Protein AF-A0A7S2YBT4-F1 (afdb_monomer_lite)

Foldseek 3Di:
DQALVQQLQWKAFPVLQWTDDGNVVPPDDPPGIDNQLVRLVVVCVVVVDDCPPPDSLQSSQLSSLLRNVQVVVCVVPVVVCPRNRDGNVSSSVVSVVCCCCCPVVVPDFQVLCCLQVVDPPQFKWKWFFRAKDWDQDADPVRHRPDIFIWTWIHLSNATAIEGEWPVVVVCVVVVVRGGLWMKTFHHKHKWFSPNGDGRSDPLCDDDPPRRHIYIYTFPLGMDTDDSPDRGHGDDDPDPPCPQQVRFDEDEDPVSDDVRRDDNRDYDDDDPDDDDDDDWDQDPVRDID

Organism: NCBI:txid265537

InterPro domains:
  IPR012340 Nucleic acid-binding, OB-fold [G3DSA:2.40.50.140] (108-236)
  IPR012340 Nucleic acid-binding, OB-fold [SSF50249] (108-234)
  IPR015187 BRCA2, OB1 [PF09103] (109-233)
  IPR015252 Breast cancer type 2 susceptibility protein, helical domain [PF09169] (52-103)
  IPR015525 Breast cancer type 2 susceptibility protein [PTHR11289] (38-286)
  IPR036315 BRCA2 helical domain superfamily [SSF81872] (38-106)

Structure (mmCIF, N/CA/C/O backbone):
data_AF-A0A7S2YBT4-F1
#
_entry.id   AF-A0A7S2YBT4-F1
#
loop_
_atom_site.group_PDB
_atom_site.id
_atom_site.type_symbol
_atom_site.label_atom_id
_atom_site.label_alt_id
_atom_site.label_comp_id
_atom_site.label_asym_id
_atom_site.label_entity_id
_atom_site.label_seq_id
_atom_site.pdbx_PDB_ins_code
_atom_site.Cartn_x
_atom_site.Cartn_y
_atom_site.Cartn_z
_atom_site.occupancy
_atom_site.B_iso_or_equiv
_atom_site.auth_seq_id
_atom_site.auth_comp_id
_atom_site.auth_asym_id
_atom_site.auth_atom_id
_atom_site.pdbx_PDB_model_num
ATOM 1 N N . ASP A 1 1 ? 18.312 -13.264 -2.323 1.00 53.41 1 ASP A N 1
ATOM 2 C CA . ASP A 1 1 ? 18.172 -12.148 -1.351 1.00 53.41 1 ASP A CA 1
ATOM 3 C C . ASP A 1 1 ? 17.418 -10.919 -1.878 1.00 53.41 1 ASP A C 1
ATOM 5 O O . ASP A 1 1 ? 17.698 -9.799 -1.460 1.00 53.41 1 ASP A O 1
ATOM 9 N N . ALA A 1 2 ? 16.442 -11.076 -2.781 1.00 62.16 2 ALA A N 1
ATOM 10 C CA . ALA A 1 2 ? 15.616 -9.945 -3.207 1.00 62.16 2 ALA A CA 1
ATOM 11 C C . ALA A 1 2 ? 14.434 -9.763 -2.236 1.00 62.16 2 ALA A C 1
ATOM 13 O O . ALA A 1 2 ? 13.513 -10.585 -2.213 1.00 62.16 2 ALA A O 1
ATOM 14 N N . THR A 1 3 ? 14.494 -8.712 -1.420 1.00 80.56 3 THR A N 1
ATOM 15 C CA . THR A 1 3 ? 13.415 -8.245 -0.534 1.00 80.56 3 THR A CA 1
ATOM 16 C C . THR A 1 3 ? 12.590 -7.176 -1.249 1.00 80.56 3 THR A C 1
ATOM 18 O O . THR A 1 3 ? 12.959 -6.742 -2.352 1.00 80.56 3 THR A O 1
ATOM 21 N N . SER A 1 4 ? 11.482 -6.723 -0.656 1.00 81.44 4 SER A N 1
ATOM 22 C CA . SER A 1 4 ? 10.711 -5.611 -1.232 1.00 81.44 4 SER A CA 1
ATOM 23 C C . SER A 1 4 ? 11.589 -4.378 -1.511 1.00 81.44 4 SER A C 1
ATOM 25 O O . SER A 1 4 ? 11.452 -3.758 -2.562 1.00 81.44 4 SER A O 1
ATOM 27 N N . THR A 1 5 ? 12.539 -4.049 -0.630 1.00 81.56 5 THR A N 1
ATOM 28 C CA . THR A 1 5 ? 13.412 -2.866 -0.728 1.00 81.56 5 THR A CA 1
ATOM 29 C C . THR A 1 5 ? 14.490 -3.009 -1.804 1.00 81.56 5 THR A C 1
ATOM 31 O O . THR A 1 5 ? 14.739 -2.080 -2.572 1.00 81.56 5 THR A O 1
ATOM 34 N N . THR A 1 6 ? 15.137 -4.175 -1.906 1.00 85.69 6 THR A N 1
ATOM 35 C CA . THR A 1 6 ? 16.246 -4.372 -2.860 1.00 85.69 6 THR A CA 1
ATOM 36 C C . THR A 1 6 ? 15.765 -4.605 -4.291 1.00 85.69 6 THR A C 1
ATOM 38 O O . THR A 1 6 ? 16.528 -4.402 -5.237 1.00 85.69 6 THR A O 1
ATOM 41 N N . SER A 1 7 ? 14.485 -4.947 -4.470 1.00 87.81 7 SER A N 1
ATOM 42 C CA . SER A 1 7 ? 13.879 -5.240 -5.774 1.00 87.81 7 SER A CA 1
ATOM 43 C C . SER A 1 7 ? 13.951 -4.080 -6.777 1.00 87.81 7 SER A C 1
ATOM 45 O O . SER A 1 7 ? 13.967 -4.328 -7.982 1.00 87.81 7 SER A O 1
ATOM 47 N N . ALA A 1 8 ? 14.051 -2.827 -6.318 1.00 85.94 8 ALA A N 1
ATOM 48 C CA . ALA A 1 8 ? 14.200 -1.657 -7.193 1.00 85.94 8 ALA A CA 1
ATOM 49 C C . ALA A 1 8 ? 15.538 -1.633 -7.958 1.00 85.94 8 ALA A C 1
ATOM 51 O O . ALA A 1 8 ? 15.645 -1.042 -9.031 1.00 85.94 8 ALA A O 1
ATOM 52 N N . TYR A 1 9 ? 16.565 -2.291 -7.414 1.00 86.94 9 TYR A N 1
ATOM 53 C CA . TYR A 1 9 ? 17.949 -2.190 -7.883 1.00 86.94 9 TYR A CA 1
ATOM 54 C C . TYR A 1 9 ? 18.435 -3.447 -8.602 1.00 86.94 9 TYR A C 1
ATOM 56 O O . TYR A 1 9 ? 19.641 -3.646 -8.748 1.00 86.94 9 TYR A O 1
ATOM 64 N N . ILE A 1 10 ? 17.520 -4.312 -9.031 1.00 88.81 10 ILE A N 1
ATOM 65 C CA . ILE A 1 10 ? 17.877 -5.501 -9.803 1.00 88.81 10 ILE A CA 1
ATOM 66 C C . ILE A 1 10 ? 18.336 -5.084 -11.201 1.00 88.81 10 ILE A C 1
ATOM 68 O O . ILE A 1 10 ? 17.797 -4.148 -11.799 1.00 88.81 10 ILE A O 1
ATOM 72 N N . ARG A 1 11 ? 19.363 -5.771 -11.697 1.00 89.94 11 ARG A N 1
ATOM 73 C CA . ARG A 1 11 ? 19.920 -5.612 -13.040 1.00 89.94 11 ARG A CA 1
ATOM 74 C C . ARG A 1 11 ? 19.835 -6.922 -13.810 1.00 89.94 11 ARG A C 1
ATOM 76 O O . ARG A 1 11 ? 19.858 -8.006 -13.219 1.00 89.94 11 ARG A O 1
ATOM 83 N N . PHE A 1 12 ? 19.754 -6.792 -15.126 1.00 89.94 12 PHE A N 1
ATOM 84 C CA . PHE A 1 12 ? 19.629 -7.890 -16.076 1.00 89.94 12 PHE A CA 1
ATOM 85 C C . PHE A 1 12 ? 20.811 -7.890 -17.044 1.00 89.94 12 PHE A C 1
ATOM 87 O O . PHE A 1 12 ? 21.401 -6.840 -17.302 1.00 89.94 12 PHE A O 1
ATOM 94 N N . GLY A 1 13 ? 21.150 -9.054 -17.590 1.00 88.19 13 GLY A N 1
ATOM 95 C CA . GLY A 1 13 ? 22.137 -9.175 -18.661 1.00 88.19 13 GLY A CA 1
ATOM 96 C C . GLY A 1 13 ? 21.618 -8.502 -19.927 1.00 88.19 13 GLY A C 1
ATOM 97 O O . GLY A 1 13 ? 20.481 -8.747 -20.325 1.00 88.19 13 GLY A O 1
ATOM 98 N N . ARG A 1 14 ? 22.429 -7.654 -20.567 1.00 85.50 14 ARG A N 1
ATOM 99 C CA . ARG A 1 14 ? 22.008 -6.883 -21.751 1.00 85.50 14 ARG A CA 1
ATOM 100 C C . ARG A 1 14 ? 21.656 -7.775 -22.948 1.00 85.50 14 ARG A C 1
ATOM 102 O O . ARG A 1 14 ? 20.772 -7.428 -23.718 1.00 85.50 14 ARG A O 1
ATOM 109 N N . THR A 1 15 ? 22.328 -8.916 -23.089 1.00 84.75 15 THR A N 1
ATOM 110 C CA . THR A 1 15 ? 22.108 -9.880 -24.181 1.00 84.75 15 THR A CA 1
ATOM 111 C C . THR A 1 15 ? 21.114 -10.976 -23.814 1.00 84.75 15 THR A C 1
ATOM 113 O O . THR A 1 15 ? 20.323 -11.394 -24.651 1.00 84.75 15 THR A O 1
ATOM 116 N N . THR A 1 16 ? 21.142 -11.451 -22.567 1.00 84.81 16 THR A N 1
ATOM 117 C CA . THR A 1 16 ? 20.330 -12.593 -22.123 1.00 84.81 16 THR A CA 1
ATOM 118 C C . THR A 1 16 ? 18.972 -12.188 -21.555 1.00 84.81 16 THR A C 1
ATOM 120 O O . THR A 1 16 ? 18.077 -13.023 -21.466 1.00 84.81 16 THR A O 1
ATOM 123 N N . GLY A 1 17 ? 18.817 -10.943 -21.089 1.00 85.38 17 GLY A N 1
ATOM 124 C CA . GLY A 1 17 ? 17.617 -10.469 -20.392 1.00 85.38 17 GLY A CA 1
ATOM 125 C C . GLY A 1 17 ? 17.363 -11.144 -19.036 1.00 85.38 17 GLY A C 1
ATOM 126 O O . GLY A 1 17 ? 16.342 -10.879 -18.396 1.00 85.38 17 GLY A O 1
ATOM 127 N N . THR A 1 18 ? 18.271 -12.010 -18.579 1.00 87.06 18 THR A N 1
ATOM 128 C CA . THR A 1 18 ? 18.154 -12.767 -17.326 1.00 87.06 18 THR A CA 1
ATOM 129 C C . THR A 1 18 ? 18.575 -11.919 -16.128 1.00 87.06 18 THR A C 1
ATOM 131 O O . THR A 1 18 ? 19.450 -11.065 -16.273 1.00 87.06 18 THR A O 1
ATOM 134 N N . PRO A 1 19 ? 18.006 -12.141 -14.931 1.00 85.81 19 PRO A N 1
ATOM 135 C CA . PRO A 1 19 ? 18.403 -11.417 -13.727 1.00 85.81 19 PRO A CA 1
ATOM 136 C C . PRO A 1 19 ? 19.834 -11.791 -13.318 1.00 85.81 19 PRO A C 1
ATOM 138 O O . PRO A 1 19 ? 20.153 -12.969 -13.177 1.00 85.81 19 PRO A O 1
ATOM 141 N N . CYS A 1 20 ? 20.689 -10.790 -13.106 1.00 81.62 20 CYS A N 1
ATOM 142 C CA . CYS A 1 20 ? 22.117 -11.001 -12.834 1.00 81.62 20 CYS A CA 1
ATOM 143 C C . CYS A 1 20 ? 22.516 -10.641 -11.402 1.00 81.62 20 CYS A C 1
ATOM 145 O O . CYS A 1 20 ? 23.409 -11.260 -10.833 1.00 81.62 20 CYS A O 1
ATOM 147 N N . GLY A 1 21 ? 21.839 -9.671 -10.784 1.00 78.25 21 GLY A N 1
ATOM 148 C CA . GLY A 1 21 ? 22.115 -9.299 -9.400 1.00 78.25 21 GLY A CA 1
ATOM 149 C C . GLY A 1 21 ? 21.588 -7.922 -9.018 1.00 78.25 21 GLY A C 1
ATOM 150 O O . GLY A 1 21 ? 20.831 -7.294 -9.755 1.00 78.25 21 GLY A O 1
ATOM 151 N N . LEU A 1 22 ? 21.992 -7.460 -7.834 1.00 78.00 22 LEU A N 1
ATOM 152 C CA . LEU A 1 22 ? 21.691 -6.119 -7.329 1.00 78.00 22 LEU A CA 1
ATOM 153 C C . LEU A 1 22 ? 22.774 -5.132 -7.772 1.00 78.00 22 LEU A C 1
ATOM 155 O O . LEU A 1 22 ? 23.955 -5.449 -7.670 1.00 78.00 22 LEU A O 1
ATOM 159 N N . ALA A 1 23 ? 22.387 -3.910 -8.144 1.00 69.44 23 ALA A N 1
ATOM 160 C CA . ALA A 1 23 ? 23.297 -2.865 -8.621 1.00 69.44 23 ALA A CA 1
ATOM 161 C C . ALA A 1 23 ? 24.507 -2.625 -7.693 1.00 69.44 23 ALA A C 1
ATOM 163 O O . ALA A 1 23 ? 25.628 -2.508 -8.172 1.00 69.44 23 ALA A O 1
ATOM 164 N N . LYS A 1 24 ? 24.309 -2.641 -6.364 1.00 61.19 24 LYS A N 1
ATOM 165 C CA . LYS A 1 24 ? 25.388 -2.455 -5.370 1.00 61.19 24 LYS A CA 1
ATOM 166 C C . LYS A 1 24 ? 26.430 -3.584 -5.351 1.00 61.19 24 LYS A C 1
ATOM 168 O O . LYS A 1 24 ? 27.546 -3.352 -4.912 1.00 61.19 24 LYS A O 1
ATOM 173 N N . LYS A 1 25 ? 26.078 -4.797 -5.800 1.00 59.78 25 LYS A N 1
ATOM 174 C CA . LYS A 1 25 ? 27.004 -5.944 -5.885 1.00 59.78 25 LYS A CA 1
ATOM 175 C C . LYS A 1 25 ? 27.781 -5.979 -7.210 1.00 59.78 25 LYS A C 1
ATOM 177 O O . LYS A 1 25 ? 28.711 -6.761 -7.331 1.00 59.78 25 LYS A O 1
ATOM 182 N N . ILE A 1 26 ? 27.408 -5.147 -8.185 1.00 56.97 26 ILE A N 1
ATOM 183 C CA . ILE A 1 26 ? 27.950 -5.143 -9.557 1.00 56.97 26 ILE A CA 1
ATOM 184 C C . ILE A 1 26 ? 28.922 -3.951 -9.743 1.00 56.97 26 ILE A C 1
ATOM 186 O O . ILE A 1 26 ? 29.050 -3.381 -10.822 1.00 56.97 26 ILE A O 1
ATOM 190 N N . LEU A 1 27 ? 29.597 -3.522 -8.670 1.00 49.88 27 LEU A N 1
ATOM 191 C CA . LEU A 1 27 ? 30.565 -2.420 -8.708 1.00 49.88 27 LEU A CA 1
ATOM 192 C C . LEU A 1 27 ? 31.660 -2.705 -9.758 1.00 49.88 27 LEU A C 1
ATOM 194 O O . LEU A 1 27 ? 32.418 -3.656 -9.607 1.00 49.88 27 LEU A O 1
ATOM 198 N N . GLY A 1 28 ? 31.742 -1.875 -10.807 1.00 55.25 28 GLY A N 1
ATOM 199 C CA . GLY A 1 28 ? 32.916 -1.793 -11.692 1.00 55.25 28 GLY A CA 1
ATOM 200 C C . GLY A 1 28 ? 32.732 -2.148 -13.174 1.00 55.25 28 GLY A C 1
ATOM 201 O O . GLY A 1 28 ? 33.612 -1.819 -13.962 1.00 55.25 28 GLY A O 1
ATOM 202 N N . GLN A 1 29 ? 31.616 -2.747 -13.608 1.00 54.53 29 GLN A N 1
ATOM 203 C CA . GLN A 1 29 ? 31.365 -3.004 -15.039 1.00 54.53 29 GLN A CA 1
ATOM 204 C C . GLN A 1 29 ? 29.926 -2.644 -15.409 1.00 54.53 29 GLN A C 1
ATOM 206 O O . GLN A 1 29 ? 29.005 -3.380 -15.081 1.00 54.53 29 GLN A O 1
ATOM 211 N N . THR A 1 30 ? 29.710 -1.524 -16.102 1.00 56.75 30 THR A N 1
ATOM 212 C CA . THR A 1 30 ? 28.393 -1.112 -16.636 1.00 56.75 30 THR A CA 1
ATOM 213 C C . THR A 1 30 ? 28.119 -1.659 -18.041 1.00 56.75 30 THR A C 1
ATOM 215 O O . THR A 1 30 ? 26.968 -1.710 -18.466 1.00 56.75 30 THR A O 1
ATOM 218 N N . ALA A 1 31 ? 29.155 -2.122 -18.749 1.00 61.06 31 ALA A N 1
ATOM 219 C CA . ALA A 1 31 ? 29.108 -2.438 -20.179 1.00 61.06 31 ALA A CA 1
ATOM 220 C C . ALA A 1 31 ? 28.288 -3.693 -20.563 1.00 61.06 31 ALA A C 1
ATOM 222 O O . ALA A 1 31 ? 28.058 -3.926 -21.745 1.00 61.06 31 ALA A O 1
ATOM 223 N N . GLY A 1 32 ? 27.814 -4.489 -19.596 1.00 74.56 32 GLY A N 1
ATOM 224 C CA . GLY A 1 32 ? 27.103 -5.754 -19.849 1.00 74.56 32 GLY A CA 1
ATOM 225 C C . GLY A 1 32 ? 25.657 -5.819 -19.354 1.00 74.56 32 GLY A C 1
ATOM 226 O O . GLY A 1 32 ? 25.006 -6.851 -19.526 1.00 74.56 32 GLY A O 1
ATOM 227 N N . TRP A 1 33 ? 25.137 -4.754 -18.736 1.00 83.19 33 TRP A N 1
ATOM 228 C CA . TRP A 1 33 ? 23.881 -4.823 -17.980 1.00 83.19 33 TRP A CA 1
ATOM 229 C C . TRP A 1 33 ? 22.818 -3.842 -18.474 1.00 83.19 33 TRP A C 1
ATOM 231 O O . TRP A 1 33 ? 23.100 -2.888 -19.206 1.00 83.19 33 TRP A O 1
ATOM 241 N N . THR A 1 34 ? 21.581 -4.112 -18.063 1.00 87.75 34 THR A N 1
ATOM 242 C CA . THR A 1 34 ? 20.399 -3.273 -18.268 1.00 87.75 34 THR A CA 1
ATOM 243 C C . THR A 1 34 ? 19.474 -3.323 -17.039 1.00 87.75 34 THR A C 1
ATOM 245 O O . THR A 1 34 ? 19.682 -4.115 -16.110 1.00 87.75 34 THR A O 1
ATOM 248 N N . GLY A 1 35 ? 18.453 -2.471 -17.001 1.00 85.69 35 GLY A N 1
ATOM 249 C CA . GLY A 1 35 ? 17.493 -2.349 -15.902 1.00 85.69 35 GLY A CA 1
ATOM 250 C C . GLY A 1 35 ? 17.735 -1.144 -14.991 1.00 85.69 35 GLY A C 1
ATOM 251 O O . GLY A 1 35 ? 17.203 -1.102 -13.878 1.00 85.69 35 GLY A O 1
ATOM 252 N N . ALA A 1 36 ? 18.549 -0.179 -15.420 1.00 88.75 36 ALA A N 1
ATOM 253 C CA . ALA A 1 36 ? 18.564 1.158 -14.839 1.00 88.75 36 ALA A CA 1
ATOM 254 C C . ALA A 1 36 ? 17.369 1.989 -15.358 1.00 88.75 36 ALA A C 1
ATOM 256 O O . ALA A 1 36 ? 16.829 1.684 -16.424 1.00 88.75 36 ALA A O 1
ATOM 257 N N . PRO A 1 37 ? 16.951 3.055 -14.644 1.00 90.00 37 PRO A N 1
ATOM 258 C CA . PRO A 1 37 ? 15.905 3.965 -15.124 1.00 90.00 37 PRO A CA 1
ATOM 259 C C . PRO A 1 37 ? 16.150 4.489 -16.546 1.00 90.00 37 PRO A C 1
ATOM 261 O O . PRO A 1 37 ? 15.216 4.542 -17.342 1.00 90.00 37 PRO A O 1
ATOM 264 N N . SER A 1 38 ? 17.407 4.785 -16.892 1.00 90.56 38 SER A N 1
ATOM 265 C CA . SER A 1 38 ? 17.822 5.220 -18.231 1.00 90.56 38 SER A CA 1
ATOM 266 C C . SER A 1 38 ? 17.504 4.197 -19.326 1.00 90.56 38 SER A C 1
ATOM 268 O O . SER A 1 38 ? 17.012 4.577 -20.383 1.00 90.56 38 SER A O 1
ATOM 270 N N . ASP A 1 39 ? 17.714 2.903 -19.064 1.00 91.38 39 ASP A N 1
ATOM 271 C CA . ASP A 1 39 ? 17.465 1.841 -20.050 1.00 91.38 39 ASP A CA 1
ATOM 272 C C . ASP A 1 39 ? 15.961 1.692 -20.331 1.00 91.38 39 ASP A C 1
ATOM 274 O O . ASP A 1 39 ? 15.519 1.550 -21.473 1.00 91.38 39 ASP A O 1
ATOM 278 N N . PHE A 1 40 ? 15.146 1.763 -19.274 1.00 92.19 40 PHE A N 1
ATOM 279 C CA . PHE A 1 40 ? 13.692 1.717 -19.411 1.00 92.19 40 PHE A CA 1
ATOM 280 C C . PHE A 1 40 ? 13.144 2.965 -20.105 1.00 92.19 40 PHE A C 1
ATOM 282 O O . PHE A 1 40 ? 12.208 2.860 -20.900 1.00 92.19 40 PHE A O 1
ATOM 289 N N . ARG A 1 41 ? 13.738 4.132 -19.833 1.00 92.19 41 ARG A N 1
ATOM 290 C CA . ARG A 1 41 ? 13.429 5.392 -20.511 1.00 92.19 41 ARG A CA 1
ATOM 291 C C . ARG A 1 41 ? 13.679 5.263 -22.014 1.00 92.19 41 ARG A C 1
ATOM 293 O O . ARG A 1 41 ? 12.755 5.480 -22.794 1.00 92.19 41 ARG A O 1
ATOM 300 N N . GLU A 1 42 ? 14.867 4.815 -22.415 1.00 91.25 42 GLU A N 1
ATOM 301 C CA . GLU A 1 42 ? 15.212 4.568 -23.822 1.00 91.25 42 GLU A CA 1
ATOM 302 C C . GLU A 1 42 ? 14.236 3.580 -24.482 1.00 91.25 42 GLU A C 1
ATOM 304 O O . GLU A 1 42 ? 13.730 3.829 -25.580 1.00 91.25 42 GLU A O 1
ATOM 309 N N . SER A 1 43 ? 13.884 2.494 -23.783 1.00 90.94 43 SER A N 1
ATOM 310 C CA . SER A 1 43 ? 12.912 1.521 -24.287 1.00 90.94 43 SER A CA 1
ATOM 311 C C . SER A 1 43 ? 11.521 2.119 -24.526 1.00 90.94 43 SER A C 1
ATOM 313 O O . SER A 1 43 ? 10.825 1.634 -25.420 1.00 90.94 43 SER A O 1
ATOM 315 N N . LEU A 1 44 ? 11.084 3.105 -23.738 1.00 92.75 44 LEU A N 1
ATOM 316 C CA . LEU A 1 44 ? 9.797 3.778 -23.939 1.00 92.75 44 LEU A CA 1
ATOM 317 C C . LEU A 1 44 ? 9.856 4.767 -25.110 1.00 92.75 44 LEU A C 1
ATOM 319 O O . LEU A 1 44 ? 8.935 4.762 -25.929 1.00 92.75 44 LEU A O 1
ATOM 323 N N . VAL A 1 45 ? 10.948 5.534 -25.247 1.00 92.94 45 VAL A N 1
ATOM 324 C CA . VAL A 1 45 ? 11.163 6.431 -26.405 1.00 92.94 45 VAL A CA 1
ATOM 325 C C . VAL A 1 45 ? 11.158 5.637 -27.703 1.00 92.94 45 VAL A C 1
ATOM 327 O O . VAL A 1 45 ? 10.458 5.994 -28.647 1.00 92.94 45 VAL A O 1
ATOM 330 N N . LYS A 1 46 ? 11.875 4.507 -27.740 1.00 92.38 46 LYS A N 1
ATOM 331 C CA . LYS A 1 46 ? 11.942 3.632 -28.919 1.00 92.38 46 LYS A CA 1
ATOM 332 C C . LYS A 1 46 ? 10.567 3.111 -29.354 1.00 92.38 46 LYS A C 1
ATOM 334 O O . LYS A 1 46 ? 10.360 2.834 -30.530 1.00 92.38 46 LYS A O 1
ATOM 339 N N . LYS A 1 47 ? 9.624 2.983 -28.417 1.00 91.00 47 LYS A N 1
ATOM 340 C CA . LYS A 1 47 ? 8.234 2.578 -28.679 1.00 91.00 47 LYS A CA 1
ATOM 341 C C . LYS A 1 47 ? 7.313 3.751 -29.050 1.00 91.00 47 LYS A C 1
ATOM 343 O O . LYS A 1 47 ? 6.113 3.545 -29.203 1.00 91.00 47 LYS A O 1
ATOM 348 N N . GLY A 1 48 ? 7.851 4.963 -29.204 1.00 90.75 48 GLY A N 1
ATOM 349 C CA . GLY A 1 48 ? 7.112 6.156 -29.622 1.00 90.75 48 GLY A CA 1
ATOM 350 C C . GLY A 1 48 ? 6.374 6.877 -28.492 1.00 90.75 48 GLY A C 1
ATOM 351 O O . GLY A 1 48 ? 5.463 7.660 -28.758 1.00 90.75 48 GLY A O 1
ATOM 352 N N . HIS A 1 49 ? 6.717 6.618 -27.225 1.00 90.81 49 HIS A N 1
ATOM 353 C CA . HIS A 1 49 ? 6.122 7.335 -26.094 1.00 90.81 49 HIS A CA 1
ATOM 354 C C . HIS A 1 49 ? 6.918 8.608 -25.777 1.00 90.81 49 HIS A C 1
ATOM 356 O O . HIS A 1 49 ? 8.132 8.550 -25.605 1.00 90.81 49 HIS A O 1
ATOM 362 N N . GLN A 1 50 ? 6.227 9.743 -25.644 1.00 86.94 50 GLN A N 1
ATOM 363 C CA . GLN A 1 50 ? 6.802 10.988 -25.119 1.00 86.94 50 GLN A CA 1
ATOM 364 C C . GLN A 1 50 ? 6.892 10.911 -23.588 1.00 86.94 50 GLN A C 1
ATOM 366 O O . GLN A 1 50 ? 5.907 10.563 -22.934 1.00 86.94 50 GLN A O 1
ATOM 371 N N . ILE A 1 51 ? 8.069 11.193 -23.020 1.00 85.56 51 ILE A N 1
ATOM 372 C CA . ILE A 1 51 ? 8.382 10.928 -21.599 1.00 85.56 51 ILE A CA 1
ATOM 373 C C . ILE A 1 51 ? 9.147 12.066 -20.909 1.00 85.56 51 ILE A C 1
ATOM 375 O O . ILE A 1 51 ? 9.752 11.852 -19.855 1.00 85.56 51 ILE A O 1
ATOM 379 N N . ASP A 1 52 ? 9.122 13.264 -21.488 1.00 78.69 52 ASP A N 1
ATOM 380 C CA . ASP A 1 52 ? 9.963 14.397 -21.074 1.00 78.69 52 ASP A CA 1
ATOM 381 C C . ASP A 1 52 ? 9.689 14.859 -19.633 1.00 78.69 52 ASP A C 1
ATOM 383 O O . ASP A 1 52 ? 10.579 15.371 -18.963 1.00 78.69 52 ASP A O 1
ATOM 387 N N . SER A 1 53 ? 8.486 14.603 -19.110 1.00 76.88 53 SER A N 1
ATOM 388 C CA . SER A 1 53 ? 8.076 14.954 -17.744 1.00 76.88 53 SER A CA 1
ATOM 389 C C . SER A 1 53 ? 8.259 13.835 -16.710 1.00 76.88 53 SER A C 1
ATOM 391 O O . SER A 1 53 ? 8.002 14.044 -15.523 1.00 76.88 53 SER A O 1
ATOM 393 N N . LEU A 1 54 ? 8.667 12.629 -17.118 1.00 88.38 54 LEU A N 1
ATOM 394 C CA . LEU A 1 54 ? 8.690 11.475 -16.218 1.00 88.38 54 LEU A CA 1
ATOM 395 C C . LEU A 1 54 ? 9.977 11.453 -15.389 1.00 88.38 54 LEU A C 1
ATOM 397 O O . LEU A 1 54 ? 11.070 11.402 -15.952 1.00 88.38 54 LEU A O 1
ATOM 401 N N . SER A 1 55 ? 9.863 11.440 -14.061 1.00 91.25 55 SER A N 1
ATOM 402 C CA . SER A 1 55 ? 11.015 11.431 -13.153 1.00 91.25 55 SER A CA 1
ATOM 403 C C . SER A 1 55 ? 11.642 10.041 -12.999 1.00 91.25 55 SER A C 1
ATOM 405 O O . SER A 1 55 ? 10.970 9.013 -13.100 1.00 91.25 55 SER A O 1
ATOM 407 N N . ASP A 1 56 ? 12.935 9.984 -12.672 1.00 91.88 56 ASP A N 1
ATOM 408 C CA . ASP A 1 56 ? 13.615 8.715 -12.371 1.00 91.88 56 ASP A CA 1
ATOM 409 C C . ASP A 1 56 ? 13.039 8.026 -11.122 1.00 91.88 56 ASP A C 1
ATOM 411 O O . ASP A 1 56 ? 13.016 6.793 -11.043 1.00 91.88 56 ASP A O 1
ATOM 415 N N . LYS A 1 57 ? 12.482 8.806 -10.182 1.00 92.81 57 LYS A N 1
ATOM 416 C CA . LYS A 1 57 ? 11.761 8.287 -9.009 1.00 92.81 57 LYS A CA 1
ATOM 417 C C . LYS A 1 57 ? 10.589 7.388 -9.417 1.00 92.81 57 LYS A C 1
ATOM 419 O O . LYS A 1 57 ? 10.399 6.332 -8.811 1.00 92.81 57 LYS A O 1
ATOM 424 N N . TRP A 1 58 ? 9.854 7.747 -10.476 1.00 94.88 58 TRP A N 1
ATOM 425 C CA . TRP A 1 58 ? 8.748 6.937 -11.001 1.00 94.88 58 TRP A CA 1
ATOM 426 C C . TRP A 1 58 ? 9.234 5.546 -11.433 1.00 94.88 58 TRP A C 1
ATOM 428 O O . TRP A 1 58 ? 8.682 4.525 -11.010 1.00 94.88 58 TRP A O 1
ATOM 438 N N . PHE A 1 59 ? 10.329 5.488 -12.199 1.00 94.38 59 PHE A N 1
ATOM 439 C CA . PHE A 1 59 ? 10.930 4.228 -12.644 1.00 94.38 59 PHE A CA 1
ATOM 440 C C . PHE A 1 59 ? 11.388 3.371 -11.464 1.00 94.38 59 PHE A C 1
ATOM 442 O O . PHE A 1 59 ? 11.054 2.188 -11.398 1.00 94.38 59 PHE A O 1
ATOM 449 N N . ILE A 1 60 ? 12.111 3.963 -10.510 1.00 93.25 60 ILE A N 1
ATOM 450 C CA . ILE A 1 60 ? 12.620 3.258 -9.325 1.00 93.25 60 ILE A CA 1
ATOM 451 C C . ILE A 1 60 ? 11.460 2.650 -8.524 1.00 93.25 60 ILE A C 1
ATOM 453 O O . ILE A 1 60 ? 11.495 1.457 -8.198 1.00 93.25 60 ILE A O 1
ATOM 457 N N . ASN A 1 61 ? 10.408 3.434 -8.269 1.00 95.06 61 ASN A N 1
ATOM 458 C CA . ASN A 1 61 ? 9.217 2.975 -7.558 1.00 95.06 61 ASN A CA 1
ATOM 459 C C . ASN A 1 61 ? 8.523 1.813 -8.289 1.00 95.06 61 ASN A C 1
ATOM 461 O O . ASN A 1 61 ? 8.284 0.755 -7.704 1.00 95.06 61 ASN A O 1
ATOM 465 N N . HIS A 1 62 ? 8.216 1.950 -9.579 1.00 95.62 62 HIS A N 1
ATOM 466 C CA . HIS A 1 62 ? 7.469 0.899 -10.273 1.00 95.62 62 HIS A CA 1
ATOM 467 C C . HIS A 1 62 ? 8.293 -0.357 -10.539 1.00 95.62 62 HIS A C 1
ATOM 469 O O . HIS A 1 62 ? 7.746 -1.462 -10.435 1.00 95.62 62 HIS A O 1
ATOM 475 N N . CYS A 1 63 ? 9.594 -0.221 -10.801 1.00 95.00 63 CYS A N 1
ATOM 476 C CA . CYS A 1 63 ? 10.501 -1.360 -10.894 1.00 95.00 63 CYS A CA 1
ATOM 477 C C . CYS A 1 63 ? 10.541 -2.141 -9.578 1.00 95.00 63 CYS A C 1
ATOM 479 O O . CYS A 1 63 ? 10.457 -3.369 -9.622 1.00 95.00 63 CYS A O 1
ATOM 481 N N . ARG A 1 64 ? 10.552 -1.464 -8.417 1.00 95.06 64 ARG A N 1
ATOM 482 C CA . ARG A 1 64 ? 10.463 -2.114 -7.095 1.00 95.06 64 ARG A CA 1
ATOM 483 C C . ARG A 1 64 ? 9.301 -3.106 -7.039 1.00 95.06 64 ARG A C 1
ATOM 485 O O . ARG A 1 64 ? 9.509 -4.296 -6.794 1.00 95.06 64 ARG A O 1
ATOM 492 N N . TRP A 1 65 ? 8.087 -2.638 -7.329 1.00 96.69 65 TRP A N 1
ATOM 493 C CA . TRP A 1 65 ? 6.871 -3.447 -7.217 1.00 96.69 65 TRP A CA 1
ATOM 494 C C . TRP A 1 65 ? 6.740 -4.501 -8.314 1.00 96.69 65 TRP A C 1
ATOM 496 O O . TRP A 1 65 ? 6.260 -5.608 -8.054 1.00 96.69 65 TRP A O 1
ATOM 506 N N . ILE A 1 66 ? 7.139 -4.181 -9.549 1.00 96.75 66 ILE A N 1
ATOM 507 C CA . ILE A 1 66 ? 7.119 -5.143 -10.659 1.00 96.75 66 ILE A CA 1
ATOM 508 C C . ILE A 1 66 ? 8.078 -6.295 -10.360 1.00 96.75 66 ILE A C 1
ATOM 510 O O . ILE A 1 66 ? 7.652 -7.453 -10.398 1.00 96.75 66 ILE A O 1
ATOM 514 N N . ASN A 1 67 ? 9.324 -5.985 -10.009 1.00 95.44 67 ASN A N 1
ATOM 515 C CA . ASN A 1 67 ? 10.347 -6.988 -9.744 1.00 95.44 67 ASN A CA 1
ATOM 516 C C . ASN A 1 67 ? 9.970 -7.847 -8.538 1.00 95.44 67 ASN A C 1
ATOM 518 O O . ASN A 1 67 ? 9.972 -9.073 -8.645 1.00 95.44 67 ASN A O 1
ATOM 522 N N . TRP A 1 68 ? 9.546 -7.229 -7.429 1.00 95.44 68 TRP A N 1
ATOM 523 C CA . TRP A 1 68 ? 9.143 -7.966 -6.229 1.00 95.44 68 TRP A CA 1
ATOM 524 C C . TRP A 1 68 ? 7.965 -8.910 -6.501 1.00 95.44 68 TRP A C 1
ATOM 526 O O . TRP A 1 68 ? 7.976 -10.062 -6.060 1.00 95.44 68 TRP A O 1
ATOM 536 N N . LYS A 1 69 ? 6.979 -8.476 -7.300 1.00 95.00 69 LYS A N 1
ATOM 537 C CA . LYS A 1 69 ? 5.858 -9.323 -7.733 1.00 95.00 69 LYS A CA 1
ATOM 538 C C . LYS A 1 69 ? 6.334 -10.511 -8.571 1.00 95.00 69 LYS A C 1
ATOM 540 O O . LYS A 1 69 ? 5.949 -11.641 -8.278 1.00 95.00 69 LYS A O 1
ATOM 545 N N . LEU A 1 70 ? 7.125 -10.268 -9.618 1.00 94.62 70 LEU A N 1
ATOM 546 C CA . LEU A 1 70 ? 7.577 -11.323 -10.532 1.00 94.62 70 LEU A CA 1
ATOM 547 C C . LEU A 1 70 ? 8.445 -12.355 -9.807 1.00 94.62 70 LEU A C 1
ATOM 549 O O . LEU A 1 70 ? 8.162 -13.547 -9.896 1.00 94.62 70 LEU A O 1
ATOM 553 N N . LEU A 1 71 ? 9.405 -11.893 -9.004 1.00 92.25 71 LEU A N 1
ATOM 554 C CA . LEU A 1 71 ? 10.254 -12.751 -8.180 1.00 92.25 71 LEU A CA 1
ATOM 555 C C . LEU A 1 71 ? 9.462 -13.564 -7.160 1.00 92.25 71 LEU A C 1
ATOM 557 O O . LEU A 1 71 ? 9.787 -14.715 -6.885 1.00 92.25 71 LEU A O 1
ATOM 561 N N . SER A 1 72 ? 8.433 -12.981 -6.549 1.00 91.69 72 SER A N 1
ATOM 562 C CA . SER A 1 72 ? 7.609 -13.704 -5.574 1.00 91.69 72 SER A CA 1
ATOM 563 C C . SER A 1 72 ? 6.765 -14.793 -6.238 1.00 91.69 72 SER A C 1
ATOM 565 O O . SER A 1 72 ? 6.630 -15.882 -5.683 1.00 91.69 72 SER A O 1
ATOM 567 N N . ILE A 1 73 ? 6.256 -14.540 -7.448 1.00 92.19 73 ILE A N 1
ATOM 568 C CA . ILE A 1 73 ? 5.550 -15.547 -8.254 1.00 92.19 73 ILE A CA 1
ATOM 569 C C . ILE A 1 73 ? 6.507 -16.672 -8.657 1.00 92.19 73 ILE A C 1
ATOM 571 O O . ILE A 1 73 ? 6.186 -17.844 -8.476 1.00 92.19 73 ILE A O 1
ATOM 575 N N . GLU A 1 74 ? 7.688 -16.329 -9.160 1.00 92.75 74 GLU A N 1
ATOM 576 C CA . GLU A 1 74 ? 8.676 -17.312 -9.598 1.00 92.75 74 GLU A CA 1
ATOM 577 C C . GLU A 1 74 ? 9.183 -18.178 -8.440 1.00 92.75 74 GLU A C 1
ATOM 579 O O . GLU A 1 74 ? 9.233 -19.397 -8.576 1.00 92.75 74 GLU A O 1
ATOM 584 N N . ARG A 1 75 ? 9.447 -17.589 -7.264 1.00 90.88 75 ARG A N 1
ATOM 585 C CA . ARG A 1 75 ? 9.787 -18.343 -6.043 1.00 90.88 75 ARG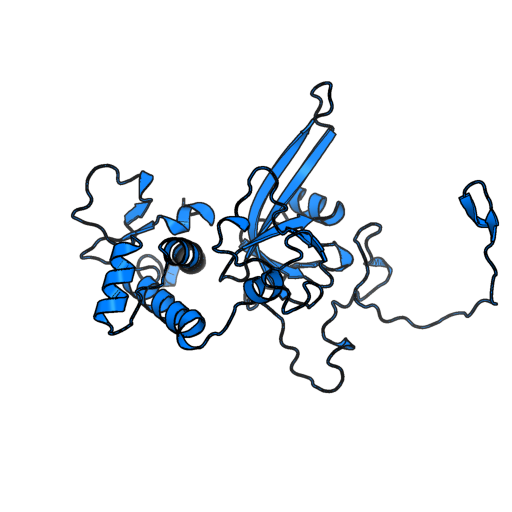 A CA 1
ATOM 586 C C . ARG A 1 75 ? 8.676 -19.306 -5.628 1.00 90.88 75 ARG A C 1
ATOM 588 O O . ARG A 1 75 ? 8.962 -20.424 -5.212 1.00 90.88 75 ARG A O 1
ATOM 595 N N . ARG A 1 76 ? 7.409 -18.893 -5.743 1.00 90.62 76 ARG A N 1
ATOM 596 C CA . ARG A 1 76 ? 6.259 -19.727 -5.359 1.00 90.62 76 ARG A CA 1
ATOM 597 C C . ARG A 1 76 ? 6.014 -20.880 -6.334 1.00 90.62 76 ARG A C 1
ATOM 599 O O . ARG A 1 76 ? 5.604 -21.952 -5.899 1.00 90.62 76 ARG A O 1
ATOM 606 N N . PHE A 1 77 ? 6.241 -20.661 -7.626 1.00 92.62 77 PHE A N 1
ATOM 607 C CA . PHE A 1 77 ? 5.995 -21.633 -8.697 1.00 92.62 77 PHE A CA 1
ATOM 608 C C . PHE A 1 77 ? 7.293 -22.020 -9.412 1.00 92.62 77 PHE A C 1
ATOM 610 O O . PHE A 1 77 ? 7.324 -22.152 -10.639 1.00 92.62 77 PHE A O 1
ATOM 617 N N . CYS A 1 78 ? 8.366 -22.213 -8.641 1.00 90.62 78 CYS A N 1
ATOM 618 C CA . CYS A 1 78 ? 9.719 -22.425 -9.157 1.00 90.62 78 CYS A CA 1
ATOM 619 C C . CYS A 1 78 ? 9.794 -23.594 -10.146 1.00 90.62 78 CYS A C 1
ATOM 621 O O . CYS A 1 78 ? 10.422 -23.471 -11.191 1.00 90.62 78 CYS A O 1
ATOM 623 N N . ARG A 1 79 ? 9.052 -24.677 -9.887 1.00 91.69 79 ARG A N 1
ATOM 624 C CA . ARG A 1 79 ? 8.975 -25.855 -10.763 1.00 91.69 79 ARG A CA 1
ATOM 625 C C . ARG A 1 79 ? 8.591 -25.528 -12.213 1.00 91.69 79 ARG A C 1
ATOM 627 O O . ARG A 1 79 ? 9.020 -26.232 -13.117 1.00 91.69 79 ARG A O 1
ATOM 634 N N . PHE A 1 80 ? 7.778 -24.495 -12.433 1.00 91.75 80 PHE A N 1
ATOM 635 C CA . PHE A 1 80 ? 7.236 -24.163 -13.756 1.00 91.75 80 PHE 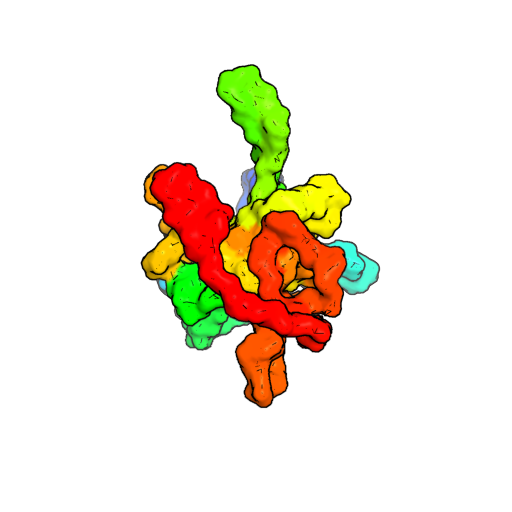A CA 1
ATOM 636 C C . PHE A 1 80 ? 7.840 -22.890 -14.352 1.00 91.75 80 PHE A C 1
ATOM 638 O O . PHE A 1 80 ? 7.877 -22.738 -15.571 1.00 91.75 80 PHE A O 1
ATOM 645 N N . LEU A 1 81 ? 8.268 -21.960 -13.495 1.00 91.62 81 LEU A N 1
ATOM 646 C CA . LEU A 1 81 ? 8.574 -20.586 -13.887 1.00 91.62 81 LEU A CA 1
ATOM 647 C C . LEU A 1 81 ? 10.045 -20.193 -13.726 1.00 91.62 81 LEU A C 1
ATOM 649 O O . LEU A 1 81 ? 10.421 -19.155 -14.271 1.00 91.62 81 LEU A O 1
ATOM 653 N N . ALA A 1 82 ? 10.852 -20.983 -13.009 1.00 87.31 82 ALA A N 1
ATOM 654 C CA . ALA A 1 82 ? 12.227 -20.618 -12.671 1.00 87.31 82 ALA A CA 1
ATOM 655 C C . A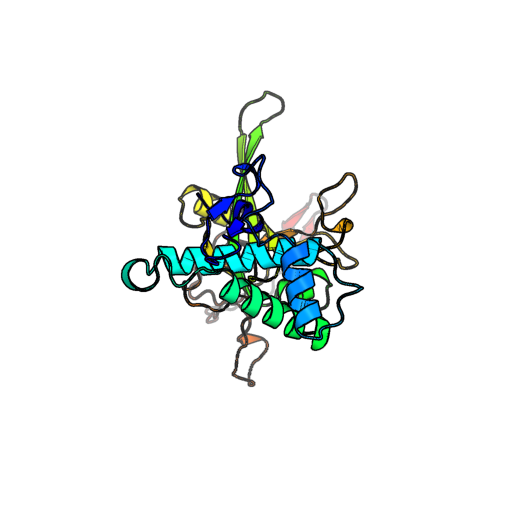LA A 1 82 ? 13.092 -20.328 -13.906 1.00 87.31 82 ALA A C 1
ATOM 657 O O . ALA A 1 82 ? 13.092 -21.090 -14.876 1.00 87.31 82 ALA A O 1
ATOM 658 N N . ASN A 1 83 ? 13.844 -19.229 -13.837 1.00 82.44 83 ASN A N 1
ATOM 659 C CA . ASN A 1 83 ? 14.742 -18.704 -14.866 1.00 82.44 83 ASN A CA 1
ATOM 660 C C . ASN A 1 83 ? 14.056 -18.406 -16.209 1.00 82.44 83 ASN A C 1
ATOM 662 O O . ASN A 1 83 ? 14.721 -18.293 -17.237 1.00 82.44 83 ASN A O 1
ATOM 666 N N . ARG A 1 84 ? 12.723 -18.293 -16.219 1.00 86.62 84 ARG A N 1
ATOM 667 C CA . ARG A 1 84 ? 11.930 -18.036 -17.435 1.00 86.62 84 ARG A CA 1
ATOM 668 C C . ARG A 1 84 ? 10.964 -16.880 -17.249 1.00 86.62 84 ARG A C 1
ATOM 670 O O . ARG A 1 84 ? 10.755 -16.093 -18.171 1.00 86.62 84 ARG A O 1
ATOM 677 N N . TYR A 1 85 ? 10.347 -16.779 -16.072 1.00 90.69 85 TYR A N 1
ATOM 678 C CA . TYR A 1 85 ? 9.262 -15.831 -15.849 1.00 90.69 85 TYR A CA 1
ATOM 679 C C . TYR A 1 85 ? 9.753 -14.417 -15.543 1.00 90.69 85 TYR A C 1
ATOM 681 O O . TYR A 1 85 ? 9.191 -13.461 -16.083 1.00 90.69 85 TYR A O 1
ATOM 689 N N . PHE A 1 86 ? 10.783 -14.267 -14.707 1.00 93.44 86 PHE A N 1
ATOM 690 C CA . PHE A 1 86 ? 11.379 -12.970 -14.398 1.00 93.44 86 PHE A CA 1
ATOM 691 C C . PHE A 1 86 ? 12.521 -12.657 -15.368 1.00 93.44 86 PHE A C 1
ATOM 693 O O . PHE A 1 86 ? 13.605 -13.222 -15.279 1.00 93.44 86 PHE A O 1
ATOM 700 N N . ASN A 1 87 ? 12.264 -11.747 -16.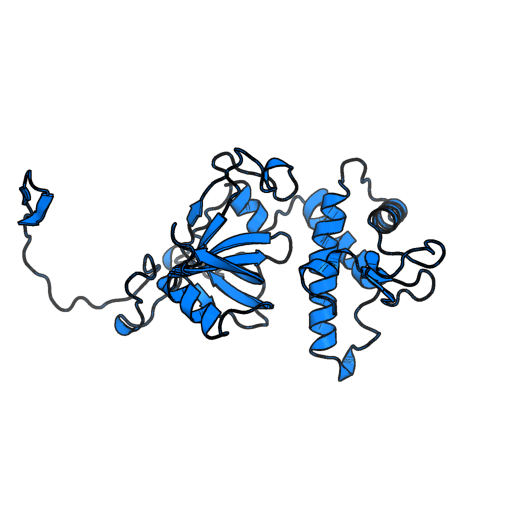303 1.00 93.00 87 ASN A N 1
ATOM 701 C CA . ASN A 1 87 ? 13.231 -11.286 -17.294 1.00 93.00 87 ASN A CA 1
ATOM 702 C C . ASN A 1 87 ? 12.983 -9.811 -17.642 1.00 93.00 87 ASN A C 1
ATOM 704 O O . ASN A 1 87 ? 11.919 -9.263 -17.325 1.00 93.00 87 ASN A O 1
ATOM 708 N N . TYR A 1 88 ? 13.966 -9.190 -18.292 1.00 93.69 88 TYR A N 1
ATOM 709 C CA . TYR A 1 88 ? 13.927 -7.778 -18.669 1.00 93.69 88 TYR A CA 1
ATOM 710 C C . TYR A 1 88 ? 12.701 -7.429 -19.521 1.00 93.69 88 TYR A C 1
ATOM 712 O O . TYR A 1 88 ? 11.985 -6.486 -19.193 1.00 93.69 88 TYR A O 1
ATOM 720 N N . ASP A 1 89 ? 12.389 -8.220 -20.549 1.00 93.12 89 ASP A N 1
ATOM 721 C CA . ASP A 1 89 ? 11.289 -7.927 -21.477 1.00 93.12 89 ASP A CA 1
ATOM 722 C C . ASP A 1 89 ? 9.933 -7.870 -20.773 1.00 93.12 89 ASP A C 1
ATOM 724 O O . ASP A 1 89 ? 9.117 -6.976 -21.024 1.00 93.12 89 ASP A O 1
ATOM 728 N N . ARG A 1 90 ? 9.693 -8.787 -19.827 1.00 94.62 90 ARG A N 1
ATOM 729 C CA . ARG A 1 90 ? 8.464 -8.790 -19.027 1.00 94.62 90 ARG A CA 1
ATOM 730 C C . ARG A 1 90 ? 8.398 -7.584 -18.096 1.00 94.62 90 ARG A C 1
ATOM 732 O O . ARG A 1 90 ? 7.313 -7.027 -17.916 1.00 94.62 90 ARG A O 1
ATOM 739 N N . VAL A 1 91 ? 9.521 -7.182 -17.499 1.00 95.81 91 VAL A N 1
ATOM 740 C CA . VAL A 1 91 ? 9.583 -5.972 -16.666 1.00 95.81 91 VAL A CA 1
ATOM 741 C C . VAL A 1 91 ? 9.284 -4.740 -17.517 1.00 95.81 91 VAL A C 1
ATOM 743 O O . VAL A 1 91 ? 8.378 -3.985 -17.165 1.00 95.81 91 VAL A O 1
ATOM 746 N N . SER A 1 92 ? 9.942 -4.599 -18.667 1.00 94.75 92 SER A N 1
ATOM 747 C CA . SER A 1 92 ? 9.747 -3.504 -19.625 1.00 94.75 92 SER A CA 1
ATOM 748 C C . SER A 1 92 ? 8.307 -3.423 -20.137 1.00 94.75 92 SER A C 1
ATOM 750 O O . SER A 1 92 ? 7.720 -2.344 -20.164 1.00 94.75 92 SER A O 1
ATOM 752 N N . SER A 1 93 ? 7.687 -4.558 -20.478 1.00 95.75 93 SER A N 1
ATOM 753 C CA . SER A 1 93 ? 6.280 -4.616 -20.903 1.00 95.75 93 SER A CA 1
ATOM 754 C C . SER A 1 93 ? 5.307 -4.226 -19.781 1.00 95.75 93 SER A C 1
ATOM 756 O O . SER A 1 93 ? 4.354 -3.474 -19.997 1.00 95.75 93 SER A O 1
ATOM 758 N N . LEU A 1 94 ? 5.545 -4.692 -18.549 1.00 96.81 94 LEU A N 1
ATOM 759 C CA . LEU A 1 94 ? 4.713 -4.314 -17.403 1.00 96.81 94 LEU A CA 1
ATOM 760 C C . LEU A 1 94 ? 4.876 -2.840 -17.032 1.00 96.81 94 LEU A C 1
ATOM 762 O O . LEU A 1 94 ? 3.900 -2.215 -16.617 1.00 96.81 94 LEU A O 1
ATOM 766 N N . LEU A 1 95 ? 6.085 -2.302 -17.162 1.00 96.06 95 LEU A N 1
ATOM 767 C CA . LEU A 1 95 ? 6.378 -0.899 -16.914 1.00 96.06 95 LEU A CA 1
ATOM 768 C C . LEU A 1 95 ? 5.691 -0.006 -17.954 1.00 96.06 95 LEU A C 1
ATOM 770 O O . LEU A 1 95 ? 5.018 0.949 -17.578 1.00 96.06 95 LEU A O 1
ATOM 774 N N . GLU A 1 96 ? 5.751 -0.374 -19.233 1.00 95.56 96 GLU A N 1
ATOM 775 C CA . GLU A 1 96 ? 4.989 0.289 -20.296 1.00 95.56 96 GLU A CA 1
ATOM 776 C C . GLU A 1 96 ? 3.479 0.256 -20.019 1.00 95.56 96 GLU A C 1
ATOM 778 O O . GLU A 1 96 ? 2.806 1.280 -20.115 1.00 95.56 96 GLU A O 1
ATOM 783 N N . SER A 1 97 ? 2.936 -0.888 -19.587 1.00 96.50 97 SER A N 1
ATOM 784 C CA . SER A 1 97 ? 1.517 -0.976 -19.212 1.00 96.50 97 SER A CA 1
ATOM 785 C C . SER A 1 97 ? 1.152 -0.031 -18.059 1.00 96.50 97 SER A C 1
ATOM 787 O O . SER A 1 97 ? 0.035 0.489 -18.030 1.00 96.50 97 SER A O 1
ATOM 789 N N . ARG A 1 98 ? 2.065 0.201 -17.104 1.00 96.38 98 ARG A N 1
ATOM 790 C CA . ARG A 1 98 ? 1.857 1.188 -16.033 1.00 96.38 98 ARG A CA 1
ATOM 791 C C . ARG A 1 98 ? 1.923 2.613 -16.558 1.00 96.38 98 ARG A C 1
ATOM 793 O O . ARG A 1 98 ? 1.045 3.389 -16.208 1.00 96.38 98 ARG A O 1
ATOM 800 N N . PHE A 1 99 ? 2.894 2.919 -17.415 1.00 95.69 99 PHE A N 1
ATOM 801 C CA . PHE A 1 99 ? 3.015 4.227 -18.057 1.00 95.69 99 PHE A CA 1
ATOM 802 C C . PHE A 1 99 ? 1.731 4.588 -18.815 1.00 95.69 99 PHE A C 1
ATOM 804 O O . PHE A 1 99 ? 1.163 5.653 -18.596 1.00 95.69 99 PHE A O 1
ATOM 811 N N . ILE A 1 100 ? 1.207 3.667 -19.630 1.00 95.31 100 ILE A N 1
ATOM 812 C CA . ILE A 1 100 ? -0.049 3.883 -20.358 1.00 95.31 100 ILE A CA 1
ATOM 813 C C . ILE A 1 100 ? -1.200 4.156 -19.380 1.00 95.31 100 ILE A C 1
ATOM 815 O O . ILE A 1 100 ? -1.905 5.146 -19.521 1.00 95.31 100 ILE A O 1
ATOM 819 N N . LYS A 1 101 ? -1.377 3.320 -18.354 1.00 95.62 101 LYS A N 1
ATOM 820 C CA . LYS A 1 101 ? -2.498 3.466 -17.411 1.00 95.62 101 LYS A CA 1
ATOM 821 C C . LYS A 1 101 ? -2.426 4.738 -16.576 1.00 95.62 101 LYS A C 1
ATOM 823 O O . LYS A 1 101 ? -3.441 5.391 -16.373 1.00 95.62 101 LYS A O 1
ATOM 828 N N . GLU A 1 102 ? -1.261 5.052 -16.036 1.00 94.75 102 GLU A N 1
ATOM 829 C CA . GLU A 1 102 ? -1.124 6.149 -15.085 1.00 94.75 102 GLU A CA 1
ATOM 830 C C . GLU A 1 102 ? -0.909 7.492 -15.774 1.00 94.75 102 GLU A C 1
ATOM 832 O O . GLU A 1 102 ? -1.557 8.464 -15.401 1.00 94.75 102 GLU A O 1
ATOM 837 N N . ILE A 1 103 ? -0.038 7.536 -16.785 1.00 93.31 103 ILE A N 1
ATOM 838 C CA . ILE A 1 103 ? 0.363 8.782 -17.441 1.00 93.31 103 ILE A CA 1
ATOM 839 C C . ILE A 1 103 ? -0.562 9.095 -18.616 1.00 93.31 103 ILE A C 1
ATOM 841 O O . ILE A 1 103 ? -1.101 10.194 -18.682 1.00 93.31 103 ILE A O 1
ATOM 845 N N . LYS A 1 104 ? -0.802 8.137 -19.525 1.00 92.88 104 LYS A N 1
ATOM 846 C CA . LYS A 1 104 ? -1.648 8.392 -20.708 1.00 92.88 104 LYS A CA 1
ATOM 847 C C . LYS A 1 104 ? -3.144 8.379 -20.392 1.00 92.88 104 LYS A C 1
ATOM 849 O O . LYS A 1 104 ? -3.875 9.231 -20.876 1.00 92.88 104 LYS A O 1
ATOM 854 N N . GLU A 1 105 ? -3.610 7.409 -19.607 1.00 95.12 105 GLU A N 1
ATOM 855 C CA . GLU A 1 105 ? -5.035 7.261 -19.270 1.00 95.12 105 GLU A CA 1
ATOM 856 C C . GLU A 1 105 ? -5.436 8.003 -17.981 1.00 95.12 105 GLU A C 1
ATOM 858 O O . GLU A 1 105 ? -6.621 8.036 -17.648 1.00 95.12 105 GLU A O 1
ATOM 863 N N . GLY A 1 106 ? -4.481 8.541 -17.211 1.00 92.94 106 GLY A N 1
ATOM 864 C CA . GLY A 1 106 ? -4.759 9.250 -15.954 1.00 92.94 106 GLY A CA 1
ATOM 865 C C . GLY A 1 106 ? -5.370 8.378 -14.845 1.00 92.94 106 GLY A C 1
ATOM 866 O O . GLY A 1 106 ? -5.979 8.888 -13.897 1.00 92.94 106 GLY A O 1
ATOM 867 N N . LYS A 1 107 ? -5.260 7.043 -14.929 1.00 95.50 107 LYS A N 1
ATOM 868 C CA . LYS A 1 107 ? -5.852 6.124 -13.944 1.00 95.50 107 LYS A CA 1
ATOM 869 C C . LYS A 1 107 ? -4.970 6.011 -12.706 1.00 95.50 107 LYS A C 1
ATOM 871 O O . LYS A 1 107 ? -4.055 5.193 -12.638 1.00 95.50 107 LYS A O 1
ATOM 876 N N . ARG A 1 108 ? -5.330 6.786 -11.685 1.00 95.06 108 ARG A N 1
ATOM 877 C CA . ARG A 1 108 ? -4.670 6.787 -10.373 1.00 95.06 108 ARG A CA 1
ATOM 878 C C . ARG A 1 108 ? -4.943 5.507 -9.579 1.00 95.06 108 ARG A C 1
ATOM 880 O O . ARG A 1 108 ? -6.062 4.976 -9.577 1.00 95.06 108 ARG A O 1
ATOM 887 N N . SER A 1 109 ? -3.908 5.032 -8.893 1.00 96.56 109 SER A N 1
ATOM 888 C CA . SER A 1 109 ? -3.947 3.867 -8.006 1.00 96.56 109 SER A CA 1
ATOM 889 C C . SER A 1 109 ? -4.740 4.139 -6.719 1.00 96.56 109 SER A C 1
ATOM 891 O O . SER A 1 109 ? -5.237 5.243 -6.495 1.00 96.56 109 SER A O 1
ATOM 893 N N . THR A 1 110 ? -4.913 3.116 -5.879 1.00 96.50 110 THR A N 1
ATOM 894 C CA . THR A 1 110 ? -5.727 3.237 -4.658 1.00 96.50 110 THR A CA 1
ATOM 895 C C . THR A 1 110 ? -5.053 4.157 -3.655 1.00 96.50 110 THR A C 1
ATOM 897 O O . THR A 1 110 ? -5.681 5.108 -3.198 1.00 96.50 110 THR A O 1
ATOM 900 N N . LEU A 1 111 ? -3.771 3.921 -3.370 1.00 97.06 111 LEU A N 1
ATOM 901 C CA . LEU A 1 111 ? -3.033 4.748 -2.419 1.00 97.06 111 LEU A CA 1
ATOM 902 C C . LEU A 1 111 ? -2.830 6.166 -2.939 1.00 97.06 111 LEU A C 1
ATOM 904 O O . LEU A 1 111 ? -2.977 7.094 -2.159 1.00 97.06 111 LEU A O 1
ATOM 908 N N . ARG A 1 112 ? -2.600 6.359 -4.245 1.00 96.31 112 ARG A N 1
ATOM 909 C CA . ARG A 1 112 ? -2.473 7.711 -4.811 1.00 96.31 112 ARG A CA 1
ATOM 910 C C . ARG A 1 112 ? -3.754 8.531 -4.623 1.00 96.31 112 ARG A C 1
ATOM 912 O O . ARG A 1 112 ? -3.680 9.658 -4.166 1.00 96.31 112 ARG A O 1
ATOM 919 N N . LYS A 1 113 ? -4.934 7.935 -4.848 1.00 96.75 113 LYS A N 1
ATOM 920 C CA . LYS A 1 113 ? -6.234 8.587 -4.574 1.00 96.75 113 LYS A CA 1
ATOM 921 C C . LYS A 1 113 ? -6.470 8.903 -3.094 1.00 96.75 113 LYS A C 1
ATOM 923 O O . LYS A 1 113 ? -7.134 9.885 -2.787 1.00 96.75 113 LYS A O 1
ATOM 928 N N . VAL A 1 114 ? -5.987 8.050 -2.189 1.00 96.56 114 VAL A N 1
ATOM 929 C CA . VAL A 1 114 ? -6.094 8.287 -0.740 1.00 96.56 114 VAL A CA 1
ATOM 930 C C . VAL A 1 114 ? -5.143 9.404 -0.306 1.00 96.56 114 VAL A C 1
ATOM 932 O O . VAL A 1 114 ? -5.560 10.312 0.404 1.00 96.56 114 VAL A O 1
ATOM 935 N N . LEU A 1 115 ? -3.893 9.370 -0.773 1.00 95.62 115 LEU A N 1
ATOM 936 C CA . LEU A 1 115 ? -2.859 10.362 -0.467 1.00 95.62 115 LEU A CA 1
ATOM 937 C C . LEU A 1 115 ? -3.180 11.743 -1.044 1.00 95.62 115 LEU A C 1
ATOM 939 O O . LEU A 1 115 ? -2.959 12.742 -0.374 1.00 95.62 115 LEU A O 1
ATOM 943 N N . ASN A 1 116 ? -3.771 11.810 -2.238 1.00 94.75 116 ASN A N 1
ATOM 944 C CA . ASN A 1 116 ? -4.270 13.053 -2.832 1.00 94.75 116 ASN A CA 1
ATOM 945 C C . ASN A 1 116 ? -5.598 13.537 -2.209 1.00 94.75 116 ASN A C 1
ATOM 947 O O . ASN A 1 116 ? -6.185 14.491 -2.705 1.00 94.75 116 ASN A O 1
ATOM 951 N N . ARG A 1 117 ? -6.109 12.869 -1.164 1.00 93.75 117 ARG A N 1
ATOM 952 C CA . ARG A 1 117 ? -7.372 13.192 -0.476 1.00 93.75 117 ARG A CA 1
ATOM 953 C C . ARG A 1 117 ? -8.638 13.153 -1.358 1.00 93.75 117 ARG A C 1
ATOM 955 O O . ARG A 1 117 ? -9.710 13.510 -0.881 1.00 93.75 117 ARG A O 1
ATOM 962 N N . ASP A 1 118 ? -8.588 12.616 -2.583 1.00 94.50 118 ASP A N 1
ATOM 963 C CA . ASP A 1 118 ? -9.788 12.443 -3.428 1.00 94.50 118 ASP A CA 1
ATOM 964 C C . ASP A 1 118 ? -10.752 11.379 -2.886 1.00 94.50 118 ASP A C 1
ATOM 966 O O . ASP A 1 118 ? -11.946 11.366 -3.196 1.00 94.50 118 ASP A O 1
ATOM 970 N N . VAL A 1 119 ? -10.219 10.392 -2.160 1.00 93.62 119 VAL A N 1
ATOM 971 C CA . VAL A 1 119 ? -10.992 9.265 -1.637 1.00 93.62 119 VAL A CA 1
ATOM 972 C C . VAL A 1 119 ? -10.620 9.007 -0.185 1.00 93.62 119 VAL A C 1
ATOM 974 O O . VAL A 1 119 ? -9.451 8.876 0.154 1.00 93.62 119 VAL A O 1
ATOM 977 N N . SER A 1 120 ? -11.635 8.843 0.665 1.00 92.88 120 SER A N 1
ATOM 978 C CA . SER A 1 120 ? -11.435 8.528 2.080 1.00 92.88 120 SER A CA 1
ATOM 979 C C . SER A 1 120 ? -10.664 7.218 2.292 1.00 92.88 120 SER A C 1
ATOM 981 O O . SER A 1 120 ? -11.020 6.173 1.734 1.00 92.88 120 SER A O 1
ATOM 983 N N . SER A 1 121 ? -9.682 7.261 3.197 1.00 93.88 121 SER A N 1
ATOM 984 C CA . SER A 1 121 ? -8.957 6.098 3.728 1.00 93.88 121 SER A CA 1
ATOM 985 C C . SER A 1 121 ? -9.854 5.099 4.465 1.00 93.88 121 SER A C 1
ATOM 987 O O . SER A 1 121 ? -9.460 3.952 4.675 1.00 93.88 121 SER A O 1
ATOM 989 N N . LYS A 1 122 ? -11.081 5.502 4.827 1.00 93.00 122 LYS A N 1
ATOM 990 C CA . LYS A 1 122 ? -12.052 4.640 5.512 1.00 93.00 122 LYS A CA 1
ATOM 991 C C . LYS A 1 122 ? -12.656 3.580 4.591 1.00 93.00 122 LYS A C 1
ATOM 993 O O . LYS A 1 122 ? -13.154 2.562 5.080 1.00 93.00 122 LYS A O 1
ATOM 998 N N . LYS A 1 123 ? -12.603 3.786 3.267 1.00 92.12 123 LYS A N 1
ATOM 999 C CA . LYS A 1 123 ? -13.100 2.809 2.291 1.00 92.12 123 LYS A CA 1
ATOM 1000 C C . LYS A 1 123 ? -12.317 1.504 2.371 1.00 92.12 123 LYS A C 1
ATOM 1002 O O . LYS A 1 123 ? -11.109 1.486 2.585 1.00 92.12 123 LYS A O 1
ATOM 1007 N N . MET A 1 124 ? -13.023 0.401 2.140 1.00 92.94 124 MET A N 1
ATOM 1008 C CA . MET A 1 124 ? -12.423 -0.921 2.190 1.00 92.94 124 MET A CA 1
ATOM 1009 C C . MET A 1 124 ? -11.430 -1.146 1.042 1.00 92.94 124 MET A C 1
ATOM 1011 O O . MET A 1 124 ? -11.757 -0.989 -0.140 1.00 92.94 124 MET A O 1
ATOM 1015 N N . MET A 1 125 ? -10.215 -1.558 1.391 1.00 95.94 125 MET A N 1
ATOM 1016 C CA . MET A 1 125 ? -9.132 -1.811 0.444 1.00 95.94 125 MET A CA 1
ATOM 1017 C C . MET A 1 125 ? -8.273 -2.993 0.877 1.00 95.94 125 MET A C 1
ATOM 1019 O O . MET A 1 125 ? -8.211 -3.344 2.054 1.00 95.94 125 MET A O 1
ATOM 1023 N N . ILE A 1 126 ? -7.600 -3.609 -0.093 1.00 97.94 126 ILE A N 1
ATOM 1024 C CA . ILE A 1 126 ? -6.612 -4.653 0.159 1.00 97.94 126 ILE A CA 1
ATOM 1025 C C . ILE A 1 126 ? -5.220 -4.103 -0.115 1.00 97.94 126 ILE A C 1
ATOM 1027 O O . ILE A 1 126 ? -4.902 -3.756 -1.254 1.00 97.94 126 ILE A O 1
ATOM 1031 N N . LEU A 1 127 ? -4.377 -4.090 0.912 1.00 98.44 127 LEU A N 1
ATOM 1032 C CA . LEU A 1 127 ? -2.971 -3.699 0.818 1.00 98.44 127 LEU A CA 1
ATOM 1033 C C . LEU A 1 127 ? -2.068 -4.887 1.165 1.00 98.44 127 LEU A C 1
ATOM 1035 O O . LEU A 1 127 ? -2.492 -5.837 1.816 1.00 98.44 127 LEU A O 1
ATOM 1039 N N . CYS A 1 128 ? -0.824 -4.868 0.705 1.00 98.19 128 CYS A N 1
ATOM 1040 C CA . CYS A 1 128 ? 0.183 -5.878 1.019 1.00 98.19 128 CYS A CA 1
ATOM 1041 C C . CYS A 1 128 ? 1.225 -5.298 1.972 1.00 98.19 128 CYS A C 1
ATOM 1043 O O . CYS A 1 128 ? 1.692 -4.187 1.739 1.00 98.19 128 CYS A O 1
ATOM 1045 N N . ILE A 1 129 ? 1.639 -6.056 2.985 1.00 97.94 129 ILE A N 1
ATOM 1046 C CA . ILE A 1 129 ? 2.770 -5.692 3.844 1.00 97.94 129 ILE A CA 1
ATOM 1047 C C . ILE A 1 129 ? 4.049 -5.822 3.013 1.00 97.94 129 ILE A C 1
ATOM 1049 O O . ILE A 1 129 ? 4.425 -6.928 2.629 1.00 97.94 129 ILE A O 1
ATOM 1053 N N . ALA A 1 130 ? 4.691 -4.702 2.695 1.00 96.50 130 ALA A N 1
ATOM 1054 C CA . ALA A 1 130 ? 5.970 -4.647 1.991 1.00 96.50 130 ALA A CA 1
ATOM 1055 C C . ALA A 1 130 ? 7.157 -4.742 2.951 1.00 96.50 130 ALA A C 1
ATOM 1057 O O . ALA A 1 130 ? 8.170 -5.344 2.605 1.00 96.50 130 ALA A O 1
ATOM 1058 N N . GLN A 1 131 ? 7.034 -4.164 4.144 1.00 95.06 131 GLN A N 1
ATOM 1059 C CA . GLN A 1 131 ? 8.082 -4.188 5.156 1.00 95.06 131 GLN A CA 1
ATOM 1060 C C . GLN A 1 131 ? 7.474 -4.037 6.553 1.00 95.06 131 GLN A C 1
ATOM 1062 O O . GLN A 1 131 ? 6.429 -3.408 6.723 1.00 95.06 131 GLN A O 1
ATOM 1067 N N . VAL A 1 132 ? 8.137 -4.625 7.547 1.00 94.62 132 VAL A N 1
ATOM 1068 C CA . VAL A 1 132 ? 7.820 -4.461 8.968 1.00 94.62 132 VAL A CA 1
ATOM 1069 C C . VAL A 1 132 ? 9.013 -3.778 9.626 1.00 94.62 132 VAL A C 1
ATOM 1071 O O . VAL A 1 132 ? 10.132 -4.289 9.565 1.00 94.62 132 VAL A O 1
ATOM 1074 N N . PHE A 1 133 ? 8.783 -2.625 10.242 1.00 92.88 133 PHE A N 1
ATOM 1075 C CA . PHE A 1 133 ? 9.773 -1.907 11.035 1.00 92.88 133 PHE A CA 1
ATOM 1076 C C . PHE A 1 133 ? 9.468 -2.114 12.513 1.00 92.88 133 PHE A C 1
ATOM 1078 O O . PHE A 1 133 ? 8.329 -1.943 12.942 1.00 92.88 133 PHE A O 1
ATOM 1085 N N . CYS A 1 134 ? 10.493 -2.449 13.289 1.00 90.12 134 CYS A N 1
ATOM 1086 C CA . CYS A 1 134 ? 10.413 -2.558 14.739 1.00 90.12 134 CYS A CA 1
ATOM 1087 C C . CYS A 1 134 ? 11.397 -1.562 15.349 1.00 90.12 134 CYS A C 1
ATOM 1089 O O . CYS A 1 134 ? 12.604 -1.660 15.118 1.00 90.12 134 CYS A O 1
ATOM 1091 N N . LYS A 1 135 ? 10.889 -0.617 16.138 1.00 86.19 135 LYS A N 1
ATOM 1092 C CA . LYS A 1 135 ? 11.700 0.261 16.985 1.00 86.19 135 LYS A CA 1
ATOM 1093 C C . LYS A 1 135 ? 11.509 -0.169 18.429 1.00 86.19 135 LYS A C 1
ATOM 1095 O O . LYS A 1 135 ? 10.382 -0.340 18.875 1.00 86.19 135 LYS A O 1
ATOM 1100 N N . ARG A 1 136 ? 12.597 -0.359 19.168 1.00 79.88 136 ARG A N 1
ATOM 1101 C CA . ARG A 1 136 ? 12.509 -0.613 20.608 1.00 79.88 136 ARG A CA 1
ATOM 1102 C C . ARG A 1 136 ? 12.360 0.736 21.301 1.00 79.88 136 ARG A C 1
ATOM 1104 O O . ARG A 1 136 ? 13.228 1.587 21.132 1.00 79.88 136 ARG A O 1
ATOM 1111 N N . VAL A 1 137 ? 11.242 0.948 21.991 1.00 73.00 137 VAL A N 1
ATOM 1112 C CA . VAL A 1 137 ? 11.011 2.177 22.754 1.00 73.00 137 VAL A CA 1
ATOM 1113 C C . VAL A 1 137 ? 11.694 2.008 24.099 1.00 73.00 137 VAL A C 1
ATOM 1115 O O . VAL A 1 137 ? 11.334 1.108 24.857 1.00 73.00 137 VAL A O 1
ATOM 1118 N N . SER A 1 138 ? 12.684 2.851 24.370 1.00 72.25 138 SER A N 1
ATOM 1119 C CA . SER A 1 138 ? 13.366 2.914 25.661 1.00 72.25 138 SER A CA 1
ATOM 1120 C C . SER A 1 138 ? 12.805 4.065 26.491 1.00 72.25 138 SER A C 1
ATOM 1122 O O . SER A 1 138 ? 12.433 5.093 25.929 1.00 72.25 138 SER A O 1
ATOM 1124 N N . ASN A 1 139 ? 12.745 3.908 27.811 1.00 72.19 139 ASN A N 1
ATOM 1125 C CA . ASN A 1 139 ? 12.533 5.034 28.721 1.00 72.19 139 ASN A CA 1
ATOM 1126 C C . ASN A 1 139 ? 13.802 5.905 28.827 1.00 72.19 139 ASN A C 1
ATOM 1128 O O . ASN A 1 139 ? 14.871 5.521 28.345 1.00 72.19 139 ASN A O 1
ATOM 1132 N N . ASP A 1 140 ? 13.703 7.041 29.522 1.00 67.62 140 ASP A N 1
ATOM 1133 C CA . ASP A 1 140 ? 14.833 7.953 29.781 1.00 67.62 140 ASP A CA 1
ATOM 1134 C C . ASP A 1 140 ? 15.991 7.295 30.561 1.00 67.62 140 ASP A C 1
ATOM 1136 O O . ASP A 1 140 ? 17.111 7.798 30.559 1.00 67.62 140 ASP A O 1
ATOM 1140 N N . SER A 1 141 ? 15.752 6.138 31.193 1.00 74.88 141 SER A N 1
ATOM 1141 C CA . SER A 1 141 ? 16.771 5.312 31.863 1.00 74.88 141 SER A CA 1
ATOM 1142 C C . SER A 1 141 ? 17.336 4.185 30.980 1.00 74.88 141 SER A C 1
ATOM 1144 O O . SER A 1 141 ? 18.110 3.355 31.454 1.00 74.88 141 SER A O 1
ATOM 1146 N N . GLY A 1 142 ? 16.989 4.148 29.689 1.00 67.12 142 GLY A N 1
ATOM 1147 C CA . GLY A 1 142 ? 17.516 3.195 28.707 1.00 67.12 142 GLY A CA 1
ATOM 1148 C C . GLY A 1 142 ? 16.887 1.794 28.730 1.00 67.12 142 GLY A C 1
ATOM 1149 O O . GLY A 1 142 ? 17.264 0.953 27.912 1.00 67.12 142 GLY A O 1
ATOM 1150 N N . GLN A 1 143 ? 15.914 1.523 29.605 1.00 67.06 143 GLN A N 1
ATOM 1151 C CA . GLN A 1 143 ? 15.154 0.269 29.615 1.00 67.06 143 GLN A CA 1
ATOM 1152 C C . GLN A 1 143 ? 14.107 0.246 28.501 1.00 67.06 143 GLN A C 1
ATOM 1154 O O . GLN A 1 143 ? 13.300 1.163 28.365 1.00 67.06 143 GLN A O 1
ATOM 1159 N N . ILE A 1 144 ? 14.091 -0.844 27.733 1.00 64.94 144 ILE A N 1
ATOM 1160 C CA . ILE A 1 144 ? 13.101 -1.086 26.680 1.00 64.94 144 ILE A CA 1
ATOM 1161 C C . ILE A 1 144 ? 11.739 -1.344 27.336 1.00 64.94 144 ILE A C 1
ATOM 1163 O O . ILE A 1 144 ? 11.562 -2.369 27.988 1.00 64.94 144 ILE A O 1
ATOM 1167 N N . ILE A 1 145 ? 10.785 -0.429 27.148 1.00 71.75 145 ILE A N 1
ATOM 1168 C CA . ILE A 1 145 ? 9.421 -0.537 27.686 1.00 71.75 145 ILE A CA 1
ATOM 1169 C C . ILE A 1 145 ? 8.588 -1.485 26.815 1.00 71.75 145 ILE A C 1
ATOM 1171 O O . ILE A 1 145 ? 7.937 -2.392 27.322 1.00 71.75 145 ILE A O 1
ATOM 1175 N N . ALA A 1 146 ? 8.606 -1.270 25.497 1.00 71.00 146 ALA A N 1
ATOM 1176 C CA . ALA A 1 146 ? 7.852 -2.065 24.530 1.00 71.00 146 ALA A CA 1
ATOM 1177 C C . ALA A 1 146 ? 8.397 -1.876 23.101 1.00 71.00 146 ALA A C 1
ATOM 1179 O O . ALA A 1 146 ? 8.982 -0.831 22.784 1.00 71.00 146 ALA A O 1
ATOM 1180 N N . PRO A 1 147 ? 8.219 -2.858 22.202 1.00 81.88 147 PRO A N 1
ATOM 1181 C CA . PRO A 1 147 ? 8.443 -2.651 20.778 1.00 81.88 147 PRO A CA 1
ATOM 1182 C C . PRO A 1 147 ? 7.314 -1.805 20.167 1.00 81.88 147 PRO A C 1
ATOM 1184 O O . PRO A 1 147 ? 6.132 -1.998 20.436 1.00 81.88 147 PRO A O 1
ATOM 1187 N N . SER A 1 148 ? 7.688 -0.863 19.309 1.00 87.88 148 SER A N 1
ATOM 1188 C CA . SER A 1 148 ? 6.777 -0.096 18.465 1.00 87.88 148 SER A CA 1
ATOM 1189 C C . SER A 1 148 ? 6.933 -0.557 17.023 1.00 87.88 148 SER A C 1
ATOM 1191 O O . SER A 1 148 ? 8.037 -0.537 16.464 1.00 87.88 148 SER A O 1
ATOM 1193 N N . PHE A 1 149 ? 5.822 -0.976 16.420 1.00 93.12 149 PHE A N 1
ATOM 1194 C CA . PHE A 1 149 ? 5.794 -1.438 15.041 1.00 93.12 149 PHE A CA 1
ATOM 1195 C C . PHE A 1 149 ? 5.277 -0.360 14.093 1.00 93.12 149 PHE A C 1
ATOM 1197 O O . PHE A 1 149 ? 4.331 0.371 14.377 1.00 93.12 149 PHE A O 1
ATOM 1204 N N . THR A 1 150 ? 5.884 -0.289 12.916 1.00 95.12 150 THR A N 1
ATOM 1205 C CA . THR A 1 150 ? 5.356 0.447 11.763 1.00 95.12 150 THR A CA 1
ATOM 1206 C C . THR A 1 150 ? 5.403 -0.478 10.561 1.00 95.12 150 THR A C 1
ATOM 1208 O O . THR A 1 150 ? 6.378 -1.202 10.366 1.00 95.12 150 THR A O 1
ATOM 1211 N N . LEU A 1 151 ? 4.353 -0.475 9.752 1.00 96.19 151 LEU A N 1
ATOM 1212 C CA . LEU A 1 151 ? 4.294 -1.262 8.526 1.00 96.19 151 LEU A CA 1
ATOM 1213 C C . LEU A 1 151 ? 4.515 -0.357 7.318 1.00 96.19 151 LEU A C 1
ATOM 1215 O O . LEU A 1 151 ? 4.039 0.770 7.297 1.00 96.19 151 LEU A O 1
ATOM 1219 N N . GLU A 1 152 ? 5.173 -0.865 6.284 1.00 96.81 152 GLU A N 1
ATOM 1220 C CA . GLU A 1 152 ? 5.034 -0.323 4.933 1.00 96.81 152 GLU A CA 1
ATOM 1221 C C . GLU A 1 152 ? 3.964 -1.145 4.212 1.00 96.81 152 GLU A C 1
ATOM 1223 O O . GLU A 1 152 ? 4.134 -2.351 4.016 1.00 96.81 152 GLU A O 1
ATOM 1228 N N . LEU A 1 153 ? 2.860 -0.515 3.822 1.00 98.06 153 LEU A N 1
ATOM 1229 C CA . LEU A 1 153 ? 1.767 -1.147 3.087 1.00 98.06 153 LEU A CA 1
ATOM 1230 C C . LEU A 1 153 ? 1.764 -0.679 1.635 1.00 98.06 153 LEU A C 1
ATOM 1232 O O . LEU A 1 153 ? 1.942 0.501 1.374 1.00 98.06 153 LEU A O 1
ATOM 1236 N N . THR A 1 154 ? 1.514 -1.573 0.680 1.00 98.12 154 THR A N 1
ATOM 1237 C CA . THR A 1 154 ? 1.461 -1.240 -0.752 1.00 98.12 154 THR A CA 1
ATOM 1238 C C . THR A 1 154 ? 0.174 -1.719 -1.418 1.00 98.12 154 THR A C 1
ATOM 1240 O O . THR A 1 154 ? -0.313 -2.817 -1.144 1.00 98.12 154 THR A O 1
ATOM 1243 N N . ASP A 1 155 ? -0.354 -0.929 -2.354 1.00 97.75 155 ASP A N 1
ATOM 1244 C CA . ASP A 1 155 ? -1.401 -1.357 -3.295 1.00 97.75 155 ASP A CA 1
ATOM 1245 C C . ASP A 1 155 ? -0.822 -1.971 -4.588 1.00 97.75 155 ASP A C 1
ATOM 1247 O O . ASP A 1 155 ? -1.545 -2.280 -5.540 1.00 97.75 155 ASP A O 1
ATOM 1251 N N . GLY A 1 156 ? 0.499 -2.161 -4.630 1.00 96.62 156 GLY A N 1
ATOM 1252 C CA . GLY A 1 156 ? 1.257 -2.623 -5.785 1.00 96.62 156 GLY A CA 1
ATOM 1253 C C . GLY A 1 156 ? 1.636 -1.516 -6.771 1.00 96.62 156 GLY A C 1
ATOM 1254 O O . GLY A 1 156 ? 2.277 -1.827 -7.780 1.00 96.62 156 GLY A O 1
ATOM 1255 N N . TRP A 1 157 ? 1.255 -0.260 -6.529 1.00 97.38 157 TRP A N 1
ATOM 1256 C CA . TRP A 1 157 ? 1.668 0.915 -7.306 1.00 97.38 157 TRP A CA 1
ATOM 1257 C C . TRP A 1 157 ? 2.537 1.854 -6.494 1.00 97.38 157 TRP A C 1
ATOM 1259 O O . TRP A 1 157 ? 3.597 2.234 -6.984 1.00 97.38 157 TRP A O 1
ATOM 1269 N N . TYR A 1 158 ? 2.114 2.150 -5.273 1.00 96.81 158 TYR A N 1
ATOM 1270 C CA . TYR A 1 158 ? 2.853 2.952 -4.304 1.00 96.81 158 TYR A CA 1
ATOM 1271 C C . TYR A 1 158 ? 2.809 2.268 -2.941 1.00 96.81 158 TYR A C 1
ATOM 1273 O O . TYR A 1 158 ? 2.172 1.218 -2.785 1.00 96.81 158 TYR A O 1
ATOM 1281 N N . SER A 1 159 ? 3.497 2.831 -1.958 1.00 96.00 159 SER A N 1
ATOM 1282 C CA . SER A 1 159 ? 3.405 2.397 -0.568 1.00 96.00 159 SER A CA 1
ATOM 1283 C C . SER A 1 159 ? 3.052 3.549 0.355 1.00 96.00 159 SER A C 1
ATOM 1285 O O . SER A 1 159 ? 3.228 4.701 -0.020 1.00 96.00 159 SER A O 1
ATOM 1287 N N . ILE A 1 160 ? 2.540 3.216 1.539 1.00 95.81 160 ILE A N 1
ATOM 1288 C CA . ILE A 1 160 ? 2.242 4.113 2.653 1.00 95.81 160 ILE A CA 1
ATOM 1289 C C . ILE A 1 160 ? 2.713 3.492 3.964 1.00 95.81 160 ILE A C 1
ATOM 1291 O O . ILE A 1 160 ? 2.623 2.274 4.144 1.00 95.81 160 ILE A O 1
ATOM 1295 N N . LEU A 1 161 ? 3.228 4.318 4.875 1.00 95.69 161 LEU A N 1
ATOM 1296 C CA . LEU A 1 161 ? 3.478 3.877 6.242 1.00 95.69 161 LEU A CA 1
ATOM 1297 C C . LEU A 1 161 ? 2.148 3.662 6.959 1.00 95.69 161 LEU A C 1
ATOM 1299 O O . LEU A 1 161 ? 1.188 4.399 6.747 1.00 95.69 161 LEU A O 1
ATOM 1303 N N . ALA A 1 162 ? 2.087 2.651 7.814 1.00 96.62 162 ALA A N 1
ATOM 1304 C CA . ALA A 1 162 ? 0.913 2.370 8.612 1.00 96.62 162 ALA A CA 1
ATOM 1305 C C . ALA A 1 162 ? 1.272 2.118 10.071 1.00 96.62 162 ALA A C 1
ATOM 1307 O O . ALA A 1 162 ? 2.238 1.410 10.381 1.00 96.62 162 ALA A O 1
ATOM 1308 N N . ARG A 1 163 ? 0.453 2.682 10.960 1.00 95.50 163 ARG A N 1
ATOM 1309 C CA . ARG A 1 163 ? 0.536 2.498 12.405 1.00 95.50 163 ARG A CA 1
ATOM 1310 C C . ARG A 1 163 ? -0.517 1.471 12.834 1.00 95.50 163 ARG A C 1
ATOM 1312 O O . ARG A 1 163 ? -1.708 1.780 12.761 1.00 95.50 163 ARG A O 1
ATOM 1319 N N . PRO A 1 164 ? -0.105 0.261 13.240 1.00 96.12 164 PRO A N 1
ATOM 1320 C CA . PRO A 1 164 ? -1.007 -0.701 13.855 1.00 96.12 164 PRO A CA 1
ATOM 1321 C C . PRO A 1 164 ? -1.378 -0.273 15.279 1.00 96.12 164 PRO A C 1
ATOM 1323 O O . PRO A 1 164 ? -0.577 0.348 15.977 1.00 96.12 164 PRO A O 1
ATOM 1326 N N . ASP A 1 165 ? -2.577 -0.644 15.722 1.00 95.06 165 ASP A N 1
ATOM 1327 C CA . ASP A 1 165 ? -2.939 -0.609 17.140 1.00 95.06 165 ASP A CA 1
ATOM 1328 C C . ASP A 1 165 ? -2.226 -1.714 17.947 1.00 95.06 165 ASP A C 1
ATOM 1330 O O . ASP A 1 165 ? -1.455 -2.521 17.412 1.00 95.06 165 ASP A O 1
ATOM 1334 N N . GLN A 1 166 ? -2.475 -1.758 19.259 1.00 93.75 166 GLN A N 1
ATOM 1335 C CA . GLN A 1 166 ? -1.840 -2.729 20.155 1.00 93.75 166 GLN A CA 1
ATOM 1336 C C . GLN A 1 166 ? -2.167 -4.180 19.771 1.00 93.75 166 GLN A C 1
ATOM 1338 O O . GLN A 1 166 ? -1.304 -5.054 19.852 1.00 93.75 166 GLN A O 1
ATOM 1343 N N . PHE A 1 167 ? -3.397 -4.444 19.322 1.00 95.38 167 PHE A N 1
ATOM 1344 C CA . PHE A 1 167 ? -3.805 -5.786 18.917 1.00 95.38 167 PHE A CA 1
ATOM 1345 C C . PHE A 1 167 ? -3.093 -6.232 17.641 1.00 95.38 167 PHE A C 1
ATOM 1347 O O . PHE A 1 167 ? -2.581 -7.343 17.567 1.00 95.38 167 PHE A O 1
ATOM 1354 N N . LEU A 1 168 ? -3.029 -5.383 16.619 1.00 96.69 168 LEU A N 1
ATOM 1355 C CA . LEU A 1 168 ? -2.295 -5.708 15.400 1.00 96.69 168 LEU A CA 1
ATOM 1356 C C . LEU A 1 168 ? -0.789 -5.807 15.664 1.00 96.69 168 LEU A C 1
ATOM 1358 O O . LEU A 1 168 ? -0.134 -6.649 15.053 1.00 96.69 168 LEU A O 1
ATOM 1362 N N . SER A 1 169 ? -0.259 -5.018 16.600 1.00 95.44 169 SER A N 1
ATOM 1363 C CA . SER A 1 169 ? 1.138 -5.107 17.042 1.00 95.44 169 SER A CA 1
ATOM 1364 C C . SER A 1 169 ? 1.465 -6.480 17.631 1.00 95.44 169 SER A C 1
ATOM 1366 O O . SER A 1 169 ? 2.433 -7.100 17.195 1.00 95.44 169 SER A O 1
ATOM 1368 N N . SER A 1 170 ? 0.615 -7.032 18.505 1.00 94.50 170 SER A N 1
ATOM 1369 C CA . SER A 1 170 ? 0.831 -8.396 19.015 1.00 94.50 170 SER A CA 1
ATOM 1370 C C . SER A 1 170 ? 0.749 -9.453 17.908 1.00 94.50 170 SER A C 1
ATOM 1372 O O . SER A 1 170 ? 1.522 -10.406 17.893 1.00 94.50 170 SER A O 1
ATOM 1374 N N . LYS A 1 171 ? -0.107 -9.260 16.895 1.00 96.44 171 LYS A N 1
ATOM 1375 C CA . LYS A 1 171 ? -0.162 -10.157 15.723 1.00 96.44 171 LYS A CA 1
ATOM 1376 C C . LYS A 1 171 ? 1.068 -10.062 14.816 1.00 96.44 171 LYS A C 1
ATOM 1378 O O . LYS A 1 171 ? 1.353 -11.017 14.088 1.00 96.44 171 LYS A O 1
ATOM 1383 N N . ILE A 1 172 ? 1.796 -8.947 14.842 1.00 96.38 172 ILE A N 1
ATOM 1384 C CA . ILE A 1 172 ? 3.110 -8.823 14.198 1.00 96.38 172 ILE A CA 1
ATOM 1385 C C . ILE A 1 172 ? 4.160 -9.593 15.009 1.00 96.38 172 ILE A C 1
ATOM 1387 O O . ILE A 1 172 ? 4.917 -10.362 14.420 1.00 96.38 172 ILE A O 1
ATOM 1391 N N . GLU A 1 173 ? 4.169 -9.449 16.338 1.00 94.12 173 GLU A N 1
ATOM 1392 C CA . GLU A 1 173 ? 5.078 -10.188 17.235 1.00 94.12 173 GLU A CA 1
ATOM 1393 C C . GLU A 1 173 ? 4.899 -11.706 17.137 1.00 94.12 173 GLU A C 1
ATOM 1395 O O . GLU A 1 173 ? 5.879 -12.442 17.050 1.00 94.12 173 GLU A O 1
ATOM 1400 N N . GLU A 1 174 ? 3.651 -12.173 17.062 1.00 95.12 174 GLU A N 1
ATOM 1401 C CA . GLU A 1 174 ? 3.300 -13.582 16.834 1.00 95.12 174 GLU A CA 1
ATOM 1402 C C . GLU A 1 174 ? 3.717 -14.090 15.434 1.00 95.12 174 GLU A C 1
ATOM 1404 O O . GLU A 1 174 ? 3.599 -15.278 15.137 1.00 95.12 174 GLU A O 1
ATOM 1409 N N . GLY A 1 175 ? 4.163 -13.206 14.534 1.00 94.62 175 GLY A N 1
ATOM 1410 C CA . GLY A 1 175 ? 4.560 -13.545 13.165 1.00 94.62 175 GLY A CA 1
ATOM 1411 C C . GLY A 1 175 ? 3.393 -13.782 12.198 1.00 94.62 175 GLY A C 1
ATOM 1412 O O . GLY A 1 175 ? 3.614 -14.167 11.044 1.00 94.62 175 GLY A O 1
ATOM 1413 N N . LEU A 1 176 ? 2.147 -13.539 12.622 1.00 95.94 176 LEU A N 1
ATOM 1414 C CA . LEU A 1 176 ? 0.962 -13.681 11.766 1.00 95.94 176 LEU A CA 1
ATOM 1415 C C . LEU A 1 176 ? 0.910 -12.594 10.685 1.00 95.94 176 LEU A C 1
ATOM 1417 O O . LEU A 1 176 ? 0.539 -12.872 9.537 1.00 95.94 176 LEU A O 1
ATOM 1421 N N . LEU A 1 177 ? 1.300 -11.369 11.043 1.00 96.75 177 LEU A N 1
ATOM 1422 C CA . LEU A 1 177 ? 1.413 -10.233 10.131 1.00 96.75 177 LEU A CA 1
ATOM 1423 C C . LEU A 1 177 ? 2.881 -10.027 9.738 1.00 96.75 177 LEU A C 1
ATOM 1425 O O . LEU A 1 177 ? 3.662 -9.434 10.473 1.00 96.75 177 LEU A O 1
ATOM 1429 N N . CYS A 1 178 ? 3.254 -10.521 8.558 1.00 95.06 178 CYS A N 1
ATOM 1430 C CA . CYS A 1 178 ? 4.626 -10.495 8.047 1.00 95.06 178 CYS A CA 1
ATOM 1431 C C . CYS A 1 178 ? 4.698 -10.032 6.580 1.00 95.06 178 CYS A C 1
ATOM 1433 O O . CYS A 1 178 ? 3.676 -9.951 5.891 1.00 95.06 178 CYS A O 1
ATOM 1435 N N . GLU A 1 179 ? 5.907 -9.717 6.096 1.00 95.25 179 GLU A N 1
ATOM 1436 C CA . GLU A 1 179 ? 6.146 -9.290 4.706 1.00 95.25 179 GLU A CA 1
ATOM 1437 C C . GLU A 1 179 ? 5.487 -10.255 3.697 1.00 95.25 179 GLU A C 1
ATOM 1439 O O . GLU A 1 179 ? 5.564 -11.478 3.810 1.00 95.25 179 GLU A O 1
ATOM 1444 N N . GLY A 1 180 ? 4.808 -9.691 2.698 1.00 94.75 180 GLY A N 1
ATOM 1445 C CA . GLY A 1 180 ? 4.081 -10.422 1.660 1.00 94.75 180 GLY A CA 1
ATOM 1446 C C . GLY A 1 180 ? 2.644 -10.814 2.029 1.00 94.75 180 GLY A C 1
ATOM 1447 O O . GLY A 1 180 ? 1.887 -11.230 1.143 1.00 94.75 180 GLY A O 1
ATOM 1448 N N . ARG A 1 181 ? 2.218 -10.666 3.293 1.00 96.31 181 ARG A N 1
ATOM 1449 C CA . ARG A 1 181 ? 0.808 -10.855 3.676 1.00 96.31 181 ARG A CA 1
ATOM 1450 C C . ARG A 1 181 ? -0.057 -9.732 3.115 1.00 96.31 181 ARG A C 1
ATOM 1452 O O . ARG A 1 181 ? 0.331 -8.568 3.109 1.00 96.31 181 ARG A O 1
ATOM 1459 N N . LYS A 1 182 ? -1.262 -10.089 2.673 1.00 98.00 182 LYS A N 1
ATOM 1460 C CA . LYS A 1 182 ? -2.281 -9.130 2.241 1.00 98.00 182 LYS A CA 1
ATOM 1461 C C . LYS A 1 182 ? -3.265 -8.888 3.370 1.00 98.00 182 LYS A C 1
ATOM 1463 O O . LYS A 1 182 ? -3.714 -9.841 4.001 1.00 98.00 182 LYS A O 1
ATOM 1468 N N . LEU A 1 183 ? -3.610 -7.630 3.588 1.00 98.00 183 LEU A N 1
ATOM 1469 C CA . LEU A 1 183 ? -4.543 -7.173 4.600 1.00 98.00 183 LEU A CA 1
ATOM 1470 C C . LEU A 1 183 ? -5.757 -6.570 3.916 1.00 98.00 183 LEU A C 1
ATOM 1472 O O . LEU A 1 183 ? -5.621 -5.714 3.047 1.00 98.00 183 LEU A O 1
ATOM 1476 N N . LEU A 1 184 ? -6.929 -7.030 4.322 1.00 97.00 184 LEU A N 1
ATOM 1477 C CA . LEU A 1 184 ? -8.192 -6.357 4.109 1.00 97.00 184 LEU A CA 1
ATOM 1478 C C . LEU A 1 184 ? -8.348 -5.304 5.202 1.00 97.00 184 LEU A C 1
ATOM 1480 O O . LEU A 1 184 ? -8.395 -5.666 6.374 1.00 97.00 184 LEU A O 1
ATOM 1484 N N . ILE A 1 185 ? -8.423 -4.037 4.818 1.00 96.31 185 ILE A N 1
ATOM 1485 C CA . ILE A 1 185 ? -8.466 -2.895 5.733 1.00 96.31 185 ILE A CA 1
ATOM 1486 C C . ILE A 1 185 ? -9.745 -2.104 5.463 1.00 96.31 185 ILE A C 1
ATOM 1488 O O . ILE A 1 185 ? -10.106 -1.874 4.308 1.00 96.31 185 ILE A O 1
ATOM 1492 N N . SER A 1 186 ? -10.430 -1.696 6.525 1.00 94.12 186 SER A N 1
ATOM 1493 C CA . SER A 1 186 ? -11.623 -0.851 6.511 1.00 94.12 186 SER A CA 1
ATOM 1494 C C . SER A 1 186 ? -11.569 0.119 7.690 1.00 94.12 186 SER A C 1
ATOM 1496 O O . SER A 1 186 ? -11.043 -0.237 8.742 1.00 94.12 186 SER A O 1
ATOM 1498 N N . HIS A 1 187 ? -12.131 1.319 7.518 1.00 92.25 187 HIS A N 1
ATOM 1499 C CA . HIS A 1 187 ? -12.172 2.363 8.553 1.00 92.25 187 HIS A CA 1
ATOM 1500 C C . HIS A 1 187 ? -10.787 2.723 9.102 1.00 92.25 187 HIS A C 1
ATOM 1502 O O . HIS A 1 187 ? -10.619 2.934 10.297 1.00 92.25 187 HIS A O 1
ATOM 1508 N N . ALA A 1 188 ? -9.793 2.776 8.216 1.00 95.00 188 ALA A N 1
ATOM 1509 C CA . ALA A 1 188 ? -8.490 3.315 8.555 1.00 95.00 188 ALA A CA 1
ATOM 1510 C C . ALA A 1 188 ? -8.510 4.845 8.490 1.00 95.00 188 ALA A C 1
ATOM 1512 O O . ALA A 1 188 ? -9.168 5.433 7.621 1.00 95.00 188 ALA A O 1
ATOM 1513 N N . ASP A 1 189 ? -7.742 5.479 9.365 1.00 94.81 189 ASP A N 1
ATOM 1514 C CA . ASP A 1 189 ? -7.603 6.931 9.402 1.00 94.81 189 ASP A CA 1
ATOM 1515 C C . ASP A 1 189 ? -6.274 7.341 8.768 1.00 94.81 189 ASP A C 1
ATOM 1517 O O . ASP A 1 189 ? -5.230 6.748 9.040 1.00 94.81 189 ASP A O 1
ATOM 1521 N N . LEU A 1 190 ? -6.314 8.336 7.885 1.00 95.25 190 LEU A N 1
ATOM 1522 C CA . LEU A 1 190 ? -5.117 8.944 7.318 1.00 95.25 190 LEU A CA 1
ATOM 1523 C C . LEU A 1 190 ? -4.713 10.121 8.205 1.00 95.25 190 LEU A C 1
ATOM 1525 O O . LEU A 1 190 ? -5.469 11.080 8.336 1.00 95.25 190 LEU A O 1
ATOM 1529 N N . CYS A 1 191 ? -3.537 10.035 8.817 1.00 92.12 191 CYS A N 1
ATOM 1530 C CA . CYS A 1 191 ? -2.961 11.105 9.622 1.00 92.12 191 CYS A CA 1
ATOM 1531 C C . CYS A 1 191 ? -1.844 11.792 8.835 1.00 92.12 191 CYS A C 1
ATOM 1533 O O . CYS A 1 191 ? -0.972 11.094 8.323 1.00 92.12 191 CYS A O 1
ATOM 1535 N N . GLY A 1 192 ? -1.825 13.127 8.802 1.00 88.19 192 GLY A N 1
ATOM 1536 C CA . GLY A 1 192 ? -0.799 13.895 8.091 1.00 88.19 192 GLY A CA 1
ATOM 1537 C C . GLY A 1 192 ? -1.086 14.056 6.599 1.00 88.19 192 GLY A C 1
ATOM 1538 O O . GLY A 1 192 ? -1.977 13.407 6.048 1.00 88.19 192 GLY A O 1
ATOM 1539 N N . GLY A 1 193 ? -0.362 14.966 5.942 1.00 83.25 193 GLY A N 1
ATOM 1540 C CA . GLY A 1 193 ? -0.644 15.368 4.558 1.00 83.25 193 GLY A CA 1
ATOM 154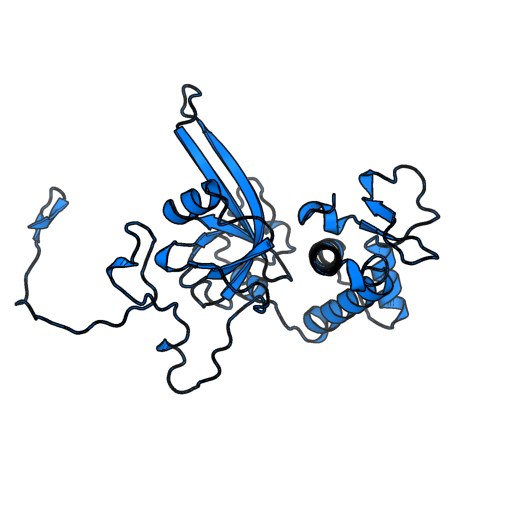1 C C . GLY A 1 193 ? -2.083 15.867 4.369 1.00 83.25 193 GLY A C 1
ATOM 1542 O O . GLY A 1 193 ? -2.836 15.285 3.585 1.00 83.25 193 GLY A O 1
ATOM 1543 N N . GLU A 1 194 ? -2.500 16.871 5.148 1.00 85.12 194 GLU A N 1
ATOM 1544 C CA . GLU A 1 194 ? -3.880 17.389 5.120 1.00 85.12 194 GLU A CA 1
ATOM 1545 C C . GLU A 1 194 ? -4.249 18.016 3.769 1.00 85.12 194 GLU A C 1
ATOM 1547 O O . GLU A 1 194 ? -5.357 17.793 3.287 1.00 85.12 194 GLU A O 1
ATOM 1552 N N . ASP A 1 195 ? -3.295 18.666 3.102 1.00 86.75 195 ASP A N 1
ATOM 1553 C CA . ASP A 1 195 ? -3.487 19.270 1.774 1.00 86.75 195 ASP A CA 1
ATOM 1554 C C . ASP A 1 195 ? -3.408 18.255 0.617 1.00 86.75 195 ASP A C 1
ATOM 1556 O O . ASP A 1 195 ? -3.565 18.598 -0.554 1.00 86.75 195 ASP A O 1
ATOM 1560 N N . GLY A 1 196 ? -3.193 16.977 0.943 1.00 89.88 196 GLY A N 1
ATOM 1561 C CA . GLY A 1 196 ? -2.891 15.931 -0.022 1.00 89.88 196 GLY A CA 1
ATOM 1562 C C . GLY A 1 196 ? -1.450 15.996 -0.531 1.00 89.88 196 GLY A C 1
ATOM 1563 O O . GLY A 1 196 ? -0.813 17.042 -0.559 1.00 89.88 196 GLY A O 1
ATOM 1564 N N . VAL A 1 197 ? -0.904 14.841 -0.909 1.00 91.94 197 VAL A N 1
ATOM 1565 C CA . VAL A 1 197 ? 0.497 14.725 -1.344 1.00 91.94 197 VAL A CA 1
ATOM 1566 C C . VAL A 1 197 ? 0.637 13.675 -2.439 1.00 91.94 197 VAL A C 1
ATOM 1568 O O . VAL A 1 197 ? -0.079 12.666 -2.425 1.00 91.94 197 VAL A O 1
ATOM 1571 N N . ASP A 1 198 ? 1.529 13.894 -3.408 1.00 91.88 198 ASP A N 1
ATOM 1572 C CA . ASP A 1 198 ? 1.887 12.848 -4.364 1.00 91.88 198 ASP A CA 1
ATOM 1573 C C . ASP A 1 198 ? 2.938 11.903 -3.752 1.00 91.88 198 ASP A C 1
ATOM 1575 O O . ASP A 1 198 ? 3.933 12.361 -3.193 1.00 91.88 198 ASP A O 1
ATOM 1579 N N . PRO A 1 199 ? 2.775 10.573 -3.868 1.00 91.88 199 PRO A N 1
ATOM 1580 C CA . PRO A 1 199 ? 3.732 9.608 -3.319 1.00 91.88 199 PRO A CA 1
ATOM 1581 C C . PRO A 1 199 ? 5.153 9.686 -3.910 1.00 91.88 199 PRO A C 1
ATOM 1583 O O . PRO A 1 199 ? 6.037 8.979 -3.423 1.00 91.88 199 PRO A O 1
ATOM 1586 N N . LEU A 1 200 ? 5.381 10.454 -4.982 1.00 91.25 200 LEU A N 1
ATOM 1587 C CA . LEU A 1 200 ? 6.709 10.668 -5.571 1.00 91.25 200 LEU A CA 1
ATOM 1588 C C . LEU A 1 200 ? 7.329 12.034 -5.235 1.00 91.25 200 LEU A C 1
ATOM 1590 O O . LEU A 1 200 ? 8.504 12.247 -5.568 1.00 91.25 200 LEU A O 1
ATOM 1594 N N . ASP A 1 201 ? 6.581 12.927 -4.586 1.00 87.25 201 ASP A N 1
ATOM 1595 C CA . ASP A 1 201 ? 7.059 14.258 -4.217 1.00 87.25 201 ASP A CA 1
ATOM 1596 C C . ASP A 1 201 ? 8.073 14.197 -3.070 1.00 87.25 201 ASP A C 1
ATOM 1598 O O . ASP A 1 201 ? 8.123 13.246 -2.287 1.00 87.25 201 ASP A O 1
ATOM 1602 N N . SER A 1 202 ? 8.912 15.230 -2.962 1.00 79.56 202 SER A N 1
ATOM 1603 C CA . SER A 1 202 ? 9.838 15.394 -1.831 1.00 79.56 202 SER A CA 1
ATOM 1604 C C . SER A 1 202 ? 9.113 15.435 -0.490 1.00 79.56 202 SER A C 1
ATOM 1606 O O . SER A 1 202 ? 9.625 14.913 0.495 1.00 79.56 202 SER A O 1
ATOM 1608 N N . ASP A 1 203 ? 7.898 15.980 -0.478 1.00 78.06 203 ASP A N 1
ATOM 1609 C CA . ASP A 1 203 ? 7.064 16.140 0.715 1.00 78.06 203 ASP A CA 1
ATOM 1610 C C . ASP A 1 203 ? 6.450 14.810 1.172 1.00 78.06 203 ASP A C 1
ATOM 1612 O O . ASP A 1 203 ? 5.788 14.727 2.204 1.00 78.06 203 ASP A O 1
ATOM 1616 N N . TYR A 1 204 ? 6.677 13.728 0.434 1.00 83.88 204 TYR A N 1
ATOM 1617 C CA . TYR A 1 204 ? 6.357 12.388 0.897 1.00 83.88 204 TYR A CA 1
ATOM 1618 C C . TYR A 1 204 ? 7.504 11.753 1.699 1.00 83.88 204 TYR A C 1
ATOM 1620 O O . TYR A 1 204 ? 7.292 10.828 2.489 1.00 83.88 204 TYR A O 1
ATOM 1628 N N . GLU A 1 205 ? 8.734 12.237 1.517 1.00 76.62 205 GLU A N 1
ATOM 1629 C CA . GLU A 1 205 ? 9.901 11.708 2.211 1.00 76.62 205 GLU A CA 1
ATOM 1630 C C . GLU A 1 205 ? 9.981 12.269 3.649 1.00 76.62 205 GLU A C 1
ATOM 1632 O O . GLU A 1 205 ? 9.702 13.449 3.888 1.00 76.62 205 GLU A O 1
ATOM 1637 N N . PRO A 1 206 ? 10.354 11.438 4.643 1.00 66.75 206 PRO A N 1
ATOM 1638 C CA . PRO A 1 206 ? 10.511 11.895 6.018 1.00 66.75 206 PRO A CA 1
ATOM 1639 C C . PRO A 1 206 ? 11.640 12.924 6.119 1.00 66.75 206 PRO A C 1
ATOM 1641 O O . PRO A 1 206 ? 12.805 12.607 5.885 1.00 66.75 206 PRO A O 1
ATOM 1644 N N . GLY A 1 207 ? 11.283 14.145 6.518 1.00 61.19 207 GLY A N 1
ATOM 1645 C CA . GLY A 1 207 ? 12.194 15.273 6.697 1.00 61.19 207 GLY A CA 1
ATOM 1646 C C . GLY A 1 207 ? 11.810 16.137 7.905 1.00 61.19 207 GLY A C 1
ATOM 1647 O O . GLY A 1 207 ? 10.704 16.003 8.438 1.00 61.19 207 GLY A O 1
ATOM 1648 N N . PRO A 1 208 ? 12.717 17.007 8.381 1.00 51.84 208 PRO A N 1
ATOM 1649 C CA . PRO A 1 208 ? 12.445 17.890 9.510 1.00 51.84 208 PRO A CA 1
ATOM 1650 C C . PRO A 1 208 ? 11.272 18.829 9.190 1.00 51.84 208 PRO A C 1
ATOM 1652 O O . PRO A 1 208 ? 11.315 19.568 8.213 1.00 51.84 208 PRO A O 1
ATOM 1655 N N . GLY A 1 209 ? 10.221 18.783 10.014 1.00 58.50 209 GLY A N 1
ATOM 1656 C CA . GLY A 1 209 ? 9.017 19.612 9.864 1.00 58.50 209 GLY A CA 1
ATOM 1657 C C . GLY A 1 209 ? 7.919 19.028 8.968 1.00 58.50 209 GLY A C 1
ATOM 1658 O O . GLY A 1 209 ? 6.834 19.598 8.915 1.00 58.50 209 GLY A O 1
ATOM 1659 N N . ASN A 1 210 ? 8.152 17.887 8.312 1.00 64.75 210 ASN A N 1
ATOM 1660 C CA . ASN A 1 210 ? 7.173 17.286 7.412 1.00 64.75 210 ASN A CA 1
ATOM 1661 C C . ASN A 1 210 ? 6.324 16.208 8.111 1.00 64.75 210 ASN A C 1
ATOM 1663 O O . ASN A 1 210 ? 6.852 15.229 8.650 1.00 64.75 210 ASN A O 1
ATOM 1667 N N . ASN A 1 211 ? 4.998 16.368 8.091 1.00 74.06 211 ASN A N 1
ATOM 1668 C CA . ASN A 1 211 ? 4.063 15.394 8.653 1.00 74.06 211 ASN A CA 1
ATOM 1669 C C . ASN A 1 211 ? 3.732 14.318 7.611 1.00 74.06 211 ASN A C 1
ATOM 1671 O O . ASN A 1 211 ? 2.686 14.372 6.957 1.00 74.06 211 ASN A O 1
ATOM 1675 N N . VAL A 1 212 ? 4.652 13.358 7.455 1.00 84.25 212 VAL A N 1
ATOM 1676 C CA . VAL A 1 212 ? 4.522 12.254 6.494 1.00 84.25 212 VAL A CA 1
ATOM 1677 C C . VAL A 1 212 ? 3.191 11.531 6.709 1.00 84.25 212 VAL A C 1
ATOM 1679 O O . VAL A 1 212 ? 2.929 11.061 7.824 1.00 84.25 212 VAL A O 1
ATOM 1682 N N . PRO A 1 213 ? 2.362 11.394 5.661 1.00 91.38 213 PRO A N 1
ATOM 1683 C CA . PRO A 1 213 ? 1.077 10.730 5.777 1.00 91.38 213 PRO A CA 1
ATOM 1684 C C . PRO A 1 213 ? 1.254 9.280 6.236 1.00 91.38 213 PRO A C 1
ATOM 1686 O O . PRO A 1 213 ? 2.041 8.504 5.687 1.00 91.38 213 PRO A O 1
ATOM 1689 N N . CYS A 1 214 ? 0.484 8.901 7.246 1.00 93.81 214 CYS A N 1
ATOM 1690 C CA . CYS A 1 214 ? 0.511 7.574 7.837 1.00 93.81 214 CYS A CA 1
ATOM 1691 C C . CYS A 1 214 ? -0.912 7.049 8.001 1.00 93.81 214 CYS A C 1
ATOM 1693 O O . CYS A 1 214 ? -1.811 7.762 8.447 1.00 93.81 214 CYS A O 1
ATOM 1695 N N . LEU A 1 215 ? -1.112 5.782 7.653 1.00 96.31 215 LEU A N 1
ATOM 1696 C CA . LEU A 1 215 ? -2.389 5.101 7.786 1.00 96.31 215 LEU A CA 1
ATOM 1697 C C . LEU A 1 215 ? -2.502 4.443 9.168 1.00 96.31 215 LEU A C 1
ATOM 1699 O O . LEU A 1 215 ? -1.828 3.453 9.451 1.00 96.31 215 LEU A O 1
ATOM 1703 N N . CYS A 1 216 ? -3.379 4.941 10.028 1.00 96.44 216 CYS A N 1
ATOM 1704 C CA . CYS A 1 216 ? -3.734 4.258 11.268 1.00 96.44 216 CYS A CA 1
ATOM 1705 C C . CYS A 1 216 ? -4.695 3.106 10.959 1.00 96.44 216 CYS A C 1
ATOM 1707 O O . CYS A 1 216 ? -5.778 3.316 10.406 1.00 96.44 216 CYS A O 1
ATOM 1709 N N . ILE A 1 217 ? -4.282 1.881 11.291 1.00 97.31 217 ILE A N 1
ATOM 1710 C CA . ILE A 1 217 ? -5.061 0.661 11.061 1.00 97.31 217 ILE A CA 1
ATOM 1711 C C . ILE A 1 217 ? -5.401 -0.012 12.388 1.00 97.31 217 ILE A C 1
ATOM 1713 O O . ILE A 1 217 ? -4.593 -0.038 13.316 1.00 97.31 217 ILE A O 1
ATOM 1717 N N . TYR A 1 218 ? -6.596 -0.594 12.445 1.00 96.81 218 TYR A N 1
ATOM 1718 C CA . TYR A 1 218 ? -7.183 -1.092 13.685 1.00 96.81 218 TYR A CA 1
ATOM 1719 C C . TYR A 1 218 ? -7.601 -2.560 13.575 1.00 96.81 218 TYR A C 1
ATOM 1721 O O . TYR A 1 218 ? -8.009 -3.021 12.501 1.00 96.81 218 TYR A O 1
ATOM 1729 N N . GLY A 1 219 ? -7.531 -3.300 14.681 1.00 96.56 219 GLY A N 1
ATOM 1730 C CA . GLY A 1 219 ? -7.829 -4.729 14.765 1.00 96.56 219 GLY A CA 1
ATOM 1731 C C . GLY A 1 219 ? -9.259 -5.075 14.349 1.00 96.56 219 GLY A C 1
ATOM 1732 O O . GLY A 1 219 ? -9.471 -6.011 13.573 1.00 96.56 219 GLY A O 1
ATOM 1733 N N . ASN A 1 220 ? -10.249 -4.283 14.764 1.00 95.81 220 ASN A N 1
ATOM 1734 C CA . ASN A 1 220 ? -11.648 -4.479 14.367 1.00 95.81 220 ASN A CA 1
ATOM 1735 C C . ASN A 1 220 ? -11.883 -4.170 12.880 1.00 95.81 220 ASN A C 1
ATOM 1737 O O . ASN A 1 220 ? -12.765 -4.773 12.269 1.00 95.81 220 ASN A O 1
ATOM 1741 N N . GLY A 1 221 ? -11.054 -3.303 12.290 1.00 94.69 221 GLY A N 1
ATOM 1742 C CA . GLY A 1 221 ? -11.091 -2.903 10.881 1.00 94.69 221 GLY A CA 1
ATOM 1743 C C . GLY A 1 221 ? -10.194 -3.713 9.938 1.00 94.69 221 GLY A C 1
ATOM 1744 O O . GLY A 1 221 ? -10.211 -3.454 8.735 1.00 94.69 221 GLY A O 1
ATOM 1745 N N . THR A 1 222 ? -9.425 -4.690 10.437 1.00 96.19 222 THR A N 1
ATOM 1746 C CA . THR A 1 222 ? -8.382 -5.375 9.649 1.00 96.19 222 THR A CA 1
ATOM 1747 C C . THR A 1 222 ? -8.516 -6.896 9.676 1.00 96.19 222 THR A C 1
ATOM 1749 O O . THR A 1 222 ? -8.688 -7.503 10.732 1.00 96.19 222 THR A O 1
ATOM 1752 N N . ARG A 1 223 ? -8.396 -7.560 8.521 1.00 95.12 223 ARG A N 1
ATOM 1753 C CA . ARG A 1 223 ? -8.340 -9.033 8.398 1.00 95.12 223 ARG A CA 1
ATOM 1754 C C . ARG A 1 223 ? -7.244 -9.456 7.427 1.00 95.12 223 ARG A C 1
ATOM 1756 O O . ARG A 1 223 ? -6.882 -8.703 6.530 1.00 95.12 223 ARG A O 1
ATOM 1763 N N . ILE A 1 224 ? -6.747 -10.685 7.547 1.00 96.94 224 ILE A N 1
ATOM 1764 C CA . ILE A 1 224 ? -5.847 -11.255 6.535 1.00 96.94 224 ILE A CA 1
ATOM 1765 C C . ILE A 1 224 ? -6.665 -11.572 5.278 1.00 96.94 224 ILE A C 1
ATOM 1767 O O . ILE A 1 224 ? -7.650 -12.307 5.328 1.00 96.94 224 ILE A O 1
ATOM 1771 N N . ALA A 1 225 ? -6.249 -11.025 4.141 1.00 96.19 225 ALA A N 1
ATOM 1772 C CA . ALA A 1 225 ? -6.840 -11.309 2.844 1.00 96.19 225 ALA A CA 1
ATOM 1773 C C . ALA A 1 225 ? -6.195 -12.545 2.199 1.00 96.19 225 ALA A C 1
ATOM 1775 O O . ALA A 1 225 ? -5.015 -12.849 2.397 1.00 96.19 225 ALA A O 1
ATOM 1776 N N . HIS A 1 226 ? -6.964 -13.240 1.360 1.00 94.56 226 HIS A N 1
ATOM 1777 C CA . HIS A 1 226 ? -6.454 -14.366 0.587 1.00 94.56 226 HIS A CA 1
ATOM 1778 C C . HIS A 1 226 ? -5.300 -13.931 -0.338 1.00 94.56 226 HIS A C 1
ATOM 1780 O O . HIS A 1 226 ? -5.316 -12.850 -0.930 1.00 94.56 226 HIS A O 1
ATOM 1786 N N . TRP A 1 227 ? -4.297 -14.791 -0.526 1.00 91.56 227 TRP A N 1
ATOM 1787 C CA . TRP A 1 227 ? -3.084 -14.441 -1.279 1.00 91.56 227 TRP A CA 1
ATOM 1788 C C . TRP A 1 227 ? -3.363 -14.054 -2.745 1.00 91.56 227 TRP A C 1
ATOM 1790 O O . TRP A 1 227 ? -2.645 -13.234 -3.320 1.00 91.56 227 TRP A O 1
ATOM 1800 N N . ARG A 1 228 ? -4.437 -14.586 -3.350 1.00 92.25 228 ARG A N 1
ATOM 1801 C CA . ARG A 1 228 ? -4.877 -14.244 -4.722 1.00 92.25 228 ARG A CA 1
ATOM 1802 C C . ARG A 1 228 ? -5.688 -12.953 -4.815 1.00 92.25 228 ARG A C 1
ATOM 1804 O O . ARG A 1 228 ? -5.944 -12.508 -5.930 1.00 92.25 228 ARG A O 1
ATOM 1811 N N . SER A 1 229 ? -6.096 -12.358 -3.695 1.00 94.31 229 SER A N 1
ATOM 1812 C CA . SER A 1 229 ? -6.932 -11.158 -3.716 1.00 94.31 229 SER A CA 1
ATOM 1813 C C . SER A 1 229 ? -6.224 -10.005 -4.426 1.00 94.31 229 SER A C 1
ATOM 1815 O O . SER A 1 229 ? -5.016 -9.794 -4.255 1.00 94.31 229 SER A O 1
ATOM 1817 N N . LYS A 1 230 ? -6.971 -9.275 -5.258 1.00 95.12 230 LYS A N 1
ATOM 1818 C CA . LYS A 1 230 ? -6.465 -8.107 -5.983 1.00 95.12 230 LYS A CA 1
ATOM 1819 C C . LYS A 1 230 ? -6.201 -6.973 -4.989 1.00 95.12 230 LYS A C 1
ATOM 1821 O O . LYS A 1 230 ? -7.018 -6.747 -4.108 1.00 95.12 230 LYS A O 1
ATOM 1826 N N . LEU A 1 231 ? -5.061 -6.298 -5.132 1.00 97.25 231 LEU A N 1
ATOM 1827 C CA . LEU A 1 231 ? -4.734 -5.121 -4.326 1.00 97.25 231 LEU A CA 1
ATOM 1828 C C . LEU A 1 231 ? -5.545 -3.900 -4.781 1.00 97.25 231 LEU A C 1
ATOM 1830 O O . LEU A 1 231 ? -5.919 -3.801 -5.955 1.00 97.25 231 LEU A O 1
ATOM 1834 N N . GLY A 1 232 ? -5.761 -2.975 -3.851 1.00 96.62 232 GLY A N 1
ATOM 1835 C CA . GLY A 1 232 ? -6.518 -1.744 -4.042 1.00 96.62 232 GLY A CA 1
ATOM 1836 C C . GLY A 1 232 ? -7.942 -1.806 -3.488 1.00 96.62 232 GLY A C 1
ATOM 1837 O O . GLY A 1 232 ? -8.286 -2.716 -2.730 1.00 96.62 232 GLY A O 1
ATOM 1838 N N . PHE A 1 233 ? -8.766 -0.821 -3.849 1.00 94.44 233 PHE A N 1
ATOM 1839 C CA . PHE A 1 233 ? -10.163 -0.755 -3.415 1.00 94.44 233 PHE A CA 1
ATOM 1840 C C . PHE A 1 233 ? -10.957 -2.000 -3.811 1.00 94.44 233 PHE A C 1
ATOM 1842 O O . PHE A 1 233 ? -10.834 -2.517 -4.929 1.00 94.44 233 PHE A O 1
ATOM 1849 N N . ILE A 1 234 ? -11.823 -2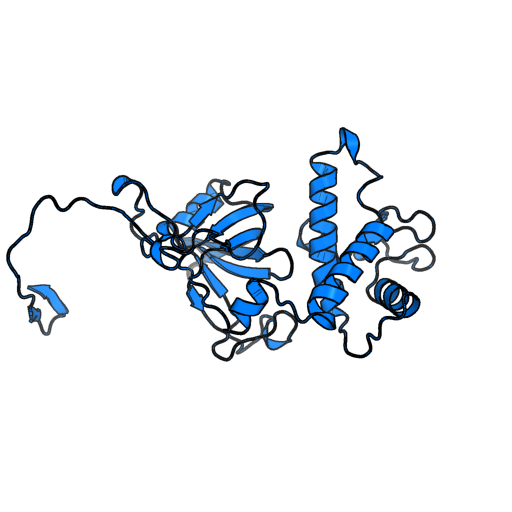.443 -2.903 1.00 90.19 234 ILE A N 1
ATOM 1850 C CA . ILE A 1 234 ? -12.786 -3.497 -3.200 1.00 90.19 234 ILE A CA 1
ATOM 1851 C C . ILE A 1 234 ? -13.977 -2.876 -3.920 1.00 90.19 234 ILE A C 1
ATOM 1853 O O . ILE A 1 234 ? -14.649 -1.986 -3.409 1.00 90.19 234 ILE A O 1
ATOM 1857 N N . LEU A 1 235 ? -14.223 -3.355 -5.138 1.00 74.12 235 LEU A N 1
ATOM 1858 C CA . LEU A 1 235 ? -15.402 -2.995 -5.911 1.00 74.12 235 LEU A CA 1
ATOM 1859 C C . LEU A 1 235 ? -16.532 -3.941 -5.525 1.00 74.12 235 LEU A C 1
ATOM 1861 O O . LEU A 1 235 ? -16.538 -5.104 -5.936 1.00 74.12 235 LEU A O 1
ATOM 1865 N N . THR A 1 236 ? -17.487 -3.445 -4.750 1.00 62.03 236 THR A N 1
ATOM 1866 C CA . THR A 1 236 ? -18.698 -4.207 -4.461 1.00 62.03 236 THR A CA 1
ATOM 1867 C C . THR A 1 236 ? -19.664 -4.058 -5.632 1.00 62.03 236 THR A C 1
ATOM 1869 O O . THR A 1 236 ? -20.057 -2.948 -5.978 1.00 62.03 236 THR A O 1
ATOM 1872 N N . LYS A 1 237 ? -19.981 -5.175 -6.298 1.00 53.97 237 LYS A N 1
ATOM 1873 C CA . LYS A 1 237 ? -20.758 -5.202 -7.552 1.00 53.97 237 LYS A CA 1
ATOM 1874 C C . LYS A 1 237 ? -22.276 -5.078 -7.367 1.00 53.97 237 LYS A C 1
ATOM 1876 O O . LYS A 1 237 ? -22.970 -4.909 -8.358 1.00 53.97 237 LYS A O 1
ATOM 1881 N N . HIS A 1 238 ? -22.789 -5.171 -6.141 1.00 49.97 238 HIS A N 1
ATOM 1882 C CA . HIS A 1 238 ? -24.226 -5.078 -5.879 1.00 49.97 238 HIS A CA 1
ATOM 1883 C C . HIS A 1 238 ? -24.613 -3.630 -5.565 1.00 49.97 238 HIS A C 1
ATOM 1885 O O . HIS A 1 238 ? -24.129 -3.048 -4.595 1.00 49.97 238 HIS A O 1
ATOM 1891 N N . GLU A 1 239 ? -25.449 -3.043 -6.424 1.00 44.53 239 GLU A N 1
ATOM 1892 C CA . GLU A 1 239 ? -25.820 -1.624 -6.380 1.00 44.53 239 GLU A CA 1
ATOM 1893 C C . GLU A 1 239 ? -26.813 -1.263 -5.271 1.00 44.53 239 GLU A C 1
ATOM 1895 O O . GLU A 1 239 ? -26.862 -0.107 -4.864 1.00 44.53 239 GLU A O 1
ATOM 1900 N N . GLU A 1 240 ? -27.543 -2.234 -4.727 1.00 44.97 240 GLU A N 1
ATOM 1901 C CA . GLU A 1 240 ? -28.708 -1.965 -3.872 1.00 44.97 240 GLU A CA 1
ATOM 1902 C C . GLU A 1 240 ? -28.363 -1.553 -2.430 1.00 44.97 240 GLU A C 1
ATOM 1904 O O . GLU A 1 240 ? -29.243 -1.179 -1.664 1.00 44.97 240 GLU A O 1
ATOM 1909 N N . SER A 1 241 ? -27.087 -1.564 -2.029 1.00 46.44 241 SER A N 1
ATOM 1910 C CA . SER A 1 241 ? -26.664 -0.994 -0.737 1.00 46.44 241 SER A CA 1
ATOM 1911 C C . SER A 1 241 ? -25.167 -0.664 -0.700 1.00 46.44 241 SER A C 1
ATOM 1913 O O . SER A 1 241 ? -24.411 -1.180 0.126 1.00 46.44 241 SER A O 1
ATOM 1915 N N . LYS A 1 242 ? -24.724 0.232 -1.596 1.00 50.62 242 LYS A N 1
ATOM 1916 C CA . LYS A 1 242 ? -23.314 0.666 -1.731 1.00 50.62 242 LYS A CA 1
ATOM 1917 C C . LYS A 1 242 ? -22.660 1.130 -0.414 1.00 50.62 242 LYS A C 1
ATOM 1919 O O . LYS A 1 242 ? -21.440 1.027 -0.289 1.00 50.62 242 LYS A O 1
ATOM 1924 N N . GLU A 1 243 ? -23.428 1.593 0.571 1.00 51.12 243 GLU A N 1
ATOM 1925 C CA . GLU A 1 243 ? -22.905 1.984 1.891 1.00 51.12 243 GLU A CA 1
ATOM 1926 C C . GLU A 1 243 ? -22.785 0.806 2.873 1.00 51.12 243 GLU A C 1
ATOM 1928 O O . GLU A 1 243 ? -21.824 0.730 3.635 1.00 51.12 243 GLU A O 1
ATOM 1933 N N . MET A 1 244 ? -23.691 -0.176 2.814 1.00 49.81 244 MET A N 1
ATOM 1934 C CA . MET A 1 244 ? -23.744 -1.277 3.788 1.00 49.81 244 MET A CA 1
ATOM 1935 C C . MET A 1 244 ? -22.801 -2.442 3.440 1.00 49.81 244 MET A C 1
ATOM 1937 O O . MET A 1 244 ? -22.379 -3.204 4.319 1.00 49.81 244 MET A O 1
ATOM 1941 N N . THR A 1 245 ? -22.439 -2.587 2.162 1.00 57.09 245 THR A N 1
ATOM 1942 C CA . THR A 1 245 ? -21.555 -3.659 1.676 1.00 57.09 245 THR A CA 1
ATOM 1943 C C . THR A 1 245 ? -20.072 -3.277 1.637 1.00 57.09 245 THR A C 1
ATOM 1945 O O . THR A 1 245 ? -19.229 -4.156 1.489 1.00 57.09 245 THR A O 1
ATOM 1948 N N . ASN A 1 246 ? -19.737 -1.991 1.786 1.00 66.12 246 ASN A N 1
ATOM 1949 C CA . ASN A 1 246 ? -18.357 -1.483 1.743 1.00 66.12 246 ASN A CA 1
ATOM 1950 C C . ASN A 1 246 ? -17.682 -1.382 3.126 1.00 66.12 246 ASN A C 1
ATOM 1952 O O . ASN A 1 246 ? -16.602 -0.799 3.245 1.00 66.12 246 ASN A O 1
ATOM 1956 N N . SER A 1 247 ? -18.277 -1.994 4.153 1.00 78.69 247 SER A N 1
ATOM 1957 C CA . SER A 1 247 ? -17.763 -2.026 5.529 1.00 78.69 247 SER A CA 1
ATOM 1958 C C . SER A 1 247 ? -17.466 -3.449 5.980 1.00 78.69 247 SER A C 1
ATOM 1960 O O . SER A 1 247 ? -18.203 -4.387 5.667 1.00 78.69 247 SER A O 1
ATOM 1962 N N . LEU A 1 248 ? -16.364 -3.622 6.710 1.00 87.50 248 LEU A N 1
ATOM 1963 C CA . LEU A 1 248 ? -15.939 -4.939 7.172 1.00 87.50 248 LEU A CA 1
ATOM 1964 C C . LEU A 1 248 ? -16.917 -5.439 8.238 1.00 87.50 248 LEU A C 1
ATOM 1966 O O . LEU A 1 248 ? -17.044 -4.846 9.304 1.00 87.50 248 LEU A O 1
ATOM 1970 N N . LYS A 1 249 ? -17.606 -6.543 7.955 1.00 88.88 249 LYS A N 1
ATOM 1971 C CA . LYS A 1 249 ? -18.551 -7.124 8.904 1.00 88.88 249 LYS A CA 1
ATOM 1972 C C . LYS A 1 249 ? -17.808 -7.908 9.988 1.00 88.88 249 LYS A C 1
ATOM 1974 O O . LYS A 1 249 ? -17.058 -8.838 9.693 1.00 88.88 249 LYS A O 1
ATOM 1979 N N . VAL A 1 250 ? -18.060 -7.551 11.241 1.00 90.31 250 VAL A N 1
ATOM 1980 C CA . VAL A 1 250 ? -17.761 -8.380 12.408 1.00 90.31 250 VAL A CA 1
ATOM 1981 C C . VAL A 1 250 ? -18.969 -9.280 12.651 1.00 90.31 250 VAL A C 1
ATOM 1983 O O . VAL A 1 250 ? -20.090 -8.801 12.805 1.00 90.31 250 VAL A O 1
ATOM 1986 N N . GLU A 1 251 ? -18.751 -10.593 12.619 1.00 87.19 251 GLU A N 1
ATOM 1987 C CA . GLU A 1 251 ? -19.838 -11.580 12.660 1.00 87.19 251 GLU A CA 1
ATOM 1988 C C . GLU A 1 251 ? -20.438 -11.746 14.058 1.00 87.19 251 GLU A C 1
ATOM 1990 O O . GLU A 1 251 ? -21.635 -11.985 14.193 1.00 87.19 251 GLU A O 1
ATOM 1995 N N . ARG A 1 252 ? -19.620 -11.640 15.111 1.00 91.62 252 ARG A N 1
ATOM 1996 C CA . ARG A 1 252 ? -20.049 -11.902 16.489 1.00 91.62 252 ARG A CA 1
ATOM 1997 C C . ARG A 1 252 ? -19.486 -10.845 17.426 1.00 91.62 252 ARG A C 1
ATOM 1999 O O . ARG A 1 252 ? -18.334 -10.452 17.284 1.00 91.62 252 ARG A O 1
ATOM 2006 N N . ILE A 1 253 ? -20.263 -10.469 18.443 1.00 92.31 253 ILE A N 1
ATOM 2007 C CA . ILE A 1 253 ? -19.829 -9.523 19.489 1.00 92.31 253 ILE A CA 1
ATOM 2008 C C . ILE A 1 253 ? -18.533 -9.999 20.156 1.00 92.31 253 ILE A C 1
ATOM 2010 O O . ILE A 1 253 ? -17.635 -9.204 20.391 1.00 92.31 253 ILE A O 1
ATOM 2014 N N . LYS A 1 254 ? -18.393 -11.310 20.392 1.00 93.44 254 LYS A N 1
ATOM 2015 C CA . LYS A 1 254 ? -17.187 -11.894 21.000 1.00 93.44 254 LYS A CA 1
ATOM 2016 C C . LYS A 1 254 ? -15.912 -11.756 20.158 1.00 93.44 254 LYS A C 1
ATOM 2018 O O . LYS A 1 254 ? -14.831 -11.984 20.680 1.00 93.44 254 LYS A O 1
ATOM 2023 N N . ASP A 1 255 ? -16.044 -11.450 18.866 1.00 91.62 255 ASP A N 1
ATOM 2024 C CA . ASP A 1 255 ? -14.905 -11.235 17.968 1.00 91.62 255 ASP A CA 1
ATOM 2025 C C . ASP A 1 255 ? -14.472 -9.751 17.948 1.00 91.62 255 ASP A C 1
ATOM 2027 O O . ASP A 1 255 ? -13.522 -9.403 17.245 1.00 91.62 255 ASP A O 1
ATOM 2031 N N . ILE A 1 256 ? -15.170 -8.871 18.683 1.00 94.94 256 ILE A N 1
ATOM 2032 C CA . ILE A 1 256 ? -14.774 -7.473 18.868 1.00 94.94 256 ILE A CA 1
ATOM 2033 C C . ILE A 1 256 ? -13.587 -7.433 19.824 1.00 94.94 256 ILE A C 1
ATOM 2035 O O . ILE A 1 256 ? -13.646 -7.944 20.940 1.00 94.94 256 ILE A O 1
ATOM 2039 N N . VAL A 1 257 ? -12.517 -6.782 19.384 1.00 94.38 257 VAL A N 1
ATOM 2040 C CA . VAL A 1 257 ? -11.302 -6.584 20.164 1.00 94.38 257 VAL A CA 1
ATOM 2041 C C . VAL A 1 257 ? -11.413 -5.269 20.946 1.00 94.38 257 VAL A C 1
ATOM 2043 O O . VAL A 1 257 ? -11.524 -4.208 20.318 1.00 94.38 257 VAL A O 1
ATOM 2046 N N . PRO A 1 258 ? -11.358 -5.295 22.293 1.00 93.69 258 PRO A N 1
ATOM 2047 C CA . PRO A 1 258 ? -11.261 -4.083 23.103 1.00 93.69 258 PRO A CA 1
ATOM 2048 C C . PRO A 1 258 ? -10.002 -3.286 22.747 1.00 93.69 258 PRO A C 1
ATOM 2050 O O . PRO A 1 258 ? -8.923 -3.855 22.606 1.00 93.69 258 PRO A O 1
ATOM 2053 N N . GLY A 1 259 ? -10.139 -1.973 22.554 1.00 89.62 259 GLY A N 1
ATOM 2054 C CA . GLY A 1 259 ? -9.039 -1.118 22.086 1.00 89.62 259 GLY A CA 1
ATOM 2055 C C . GLY A 1 259 ? -8.656 -1.316 20.611 1.00 89.62 259 GLY A C 1
ATOM 2056 O O . GLY A 1 259 ? -7.780 -0.615 20.116 1.00 89.62 259 GLY A O 1
ATOM 2057 N N . GLY A 1 260 ? -9.332 -2.214 19.885 1.00 91.38 260 GLY A N 1
ATOM 2058 C CA . GLY A 1 260 ? -9.079 -2.526 18.477 1.00 91.38 260 GLY A CA 1
ATOM 2059 C C . GLY A 1 260 ? -9.678 -1.531 17.476 1.00 91.38 260 GLY A C 1
ATOM 2060 O O . GLY A 1 260 ? -10.056 -1.944 16.378 1.00 91.38 260 GLY A O 1
ATOM 2061 N N . GLY A 1 261 ? -9.861 -0.266 17.871 1.00 91.75 261 GLY A N 1
ATOM 2062 C CA . GLY A 1 261 ? -10.578 0.768 17.114 1.00 91.75 261 GLY A CA 1
ATOM 2063 C C . GLY A 1 261 ? -12.075 0.495 16.914 1.00 91.75 261 GLY A C 1
ATOM 2064 O O . GLY A 1 261 ? -12.646 -0.452 17.463 1.00 91.75 261 GLY A O 1
ATOM 2065 N N . ASN A 1 262 ? -12.722 1.339 16.107 1.00 90.50 262 ASN A N 1
ATOM 2066 C CA . ASN A 1 262 ? -14.154 1.237 15.824 1.00 90.50 262 ASN A CA 1
ATOM 2067 C C . ASN A 1 262 ? -14.502 -0.058 15.079 1.00 90.50 262 ASN A C 1
ATOM 2069 O O . ASN A 1 262 ? -13.748 -0.528 14.228 1.00 90.50 262 ASN A O 1
ATOM 2073 N N . VAL A 1 263 ? -15.683 -0.609 15.368 1.00 92.25 263 VAL A N 1
ATOM 2074 C CA . VAL A 1 263 ? -16.248 -1.751 14.640 1.00 92.25 263 VAL A CA 1
ATOM 2075 C C . VAL A 1 263 ? -16.933 -1.233 13.371 1.00 92.25 263 VAL A C 1
ATOM 2077 O O . VAL A 1 263 ? -17.955 -0.561 13.492 1.00 92.25 263 VAL A O 1
ATOM 2080 N N . PRO A 1 264 ? -16.429 -1.544 12.158 1.00 89.19 264 PRO A N 1
ATOM 2081 C CA . PRO A 1 264 ? -16.976 -0.983 10.919 1.00 89.19 264 PRO A CA 1
ATOM 2082 C C . PRO A 1 264 ? -18.443 -1.335 10.671 1.00 89.19 264 PRO A C 1
ATOM 2084 O O . PRO A 1 264 ? -19.208 -0.531 10.146 1.00 89.19 264 PRO A O 1
ATOM 2087 N N . ARG A 1 265 ? -18.826 -2.576 10.990 1.00 90.62 265 ARG A N 1
ATOM 2088 C CA . ARG A 1 265 ? -20.194 -3.071 10.848 1.00 90.62 265 ARG A CA 1
ATOM 2089 C C . ARG A 1 265 ? -20.399 -4.305 11.712 1.00 90.62 265 ARG A C 1
ATOM 2091 O O . ARG A 1 265 ? -19.600 -5.237 11.661 1.00 90.62 265 ARG A O 1
ATOM 2098 N N . ILE A 1 266 ? -21.522 -4.355 12.413 1.00 91.19 266 ILE A N 1
ATOM 2099 C CA . ILE A 1 266 ? -22.022 -5.553 13.088 1.00 91.19 266 ILE A CA 1
ATOM 2100 C C . ILE A 1 266 ? -23.541 -5.613 12.927 1.00 91.19 266 ILE A C 1
ATOM 2102 O O . ILE A 1 266 ? -24.199 -4.579 12.845 1.00 91.19 266 ILE A O 1
ATOM 2106 N N . VAL A 1 267 ? -24.095 -6.819 12.820 1.00 89.69 267 VAL A N 1
ATOM 2107 C CA . VAL A 1 267 ? -25.547 -7.032 12.755 1.00 89.69 267 VAL A CA 1
ATOM 2108 C C . VAL A 1 267 ? -25.988 -7.600 14.093 1.00 89.69 267 VAL A C 1
ATOM 2110 O O . VAL A 1 267 ? -25.466 -8.626 14.523 1.00 89.69 267 VAL A O 1
ATOM 2113 N N . LEU A 1 268 ? -26.926 -6.919 14.747 1.00 89.62 268 LEU A N 1
ATOM 2114 C CA . LEU A 1 268 ? -27.400 -7.245 16.087 1.00 89.62 268 LEU A CA 1
ATOM 2115 C C . LEU A 1 268 ? -28.922 -7.379 16.095 1.00 89.62 268 LEU A C 1
ATOM 2117 O O . LEU A 1 268 ? -29.617 -6.676 15.366 1.00 89.62 268 LEU A O 1
ATOM 2121 N N . SER A 1 269 ? -29.433 -8.255 16.956 1.00 92.44 269 SER A N 1
ATOM 2122 C CA . SER A 1 269 ? -30.847 -8.296 17.331 1.00 92.44 269 SER A CA 1
ATOM 2123 C C . SER A 1 269 ? -31.028 -7.545 18.647 1.00 92.44 269 SER A C 1
ATOM 2125 O O . SER A 1 269 ? -30.370 -7.884 19.635 1.00 92.44 269 SER A O 1
ATOM 2127 N N . ILE A 1 270 ? -31.923 -6.561 18.684 1.00 93.19 270 ILE A N 1
ATOM 2128 C CA . ILE A 1 270 ? -32.267 -5.863 19.927 1.00 93.19 270 ILE A CA 1
ATOM 2129 C C . ILE A 1 270 ? -33.023 -6.850 20.819 1.00 93.19 270 ILE A C 1
ATOM 2131 O O . ILE A 1 270 ? -34.053 -7.381 20.411 1.00 93.19 270 ILE A O 1
ATOM 2135 N N . ARG A 1 271 ? -32.486 -7.125 22.012 1.00 94.12 271 ARG A N 1
ATOM 2136 C CA . ARG A 1 271 ? -33.130 -8.013 22.995 1.00 94.12 271 ARG A CA 1
ATOM 2137 C C . ARG A 1 271 ? -34.013 -7.257 23.972 1.00 94.12 271 ARG A C 1
ATOM 2139 O O . ARG A 1 271 ? -35.100 -7.715 24.289 1.00 94.12 271 ARG A O 1
ATOM 2146 N N . GLU A 1 272 ? -33.539 -6.110 24.429 1.00 94.94 272 GLU A N 1
ATOM 2147 C CA . GLU A 1 272 ? -34.210 -5.289 25.423 1.00 94.94 272 GLU A CA 1
ATOM 2148 C C . GLU A 1 272 ? -33.957 -3.817 25.099 1.00 94.94 272 GLU A C 1
ATOM 2150 O O . GLU A 1 272 ? -32.911 -3.465 24.543 1.00 94.94 272 GLU A O 1
ATOM 2155 N N . ARG A 1 273 ? -34.930 -2.963 25.421 1.00 94.44 273 ARG A N 1
ATOM 2156 C CA . ARG A 1 273 ? -34.823 -1.510 25.303 1.00 94.44 273 ARG A CA 1
ATOM 2157 C C . ARG A 1 273 ? -35.025 -0.898 26.685 1.00 94.44 273 ARG A C 1
ATOM 2159 O O . ARG A 1 273 ? -36.129 -0.940 27.215 1.00 94.44 273 ARG A O 1
ATOM 2166 N N . SER A 1 274 ? -33.969 -0.313 27.233 1.00 93.44 274 SER A N 1
ATOM 2167 C CA . SER A 1 274 ? -34.003 0.381 28.523 1.00 93.44 274 SER A CA 1
ATOM 2168 C C . SER A 1 274 ? -34.638 1.780 28.402 1.00 93.44 274 SER A C 1
ATOM 2170 O O . SER A 1 274 ? -34.644 2.353 27.303 1.00 93.44 274 SER A O 1
ATOM 2172 N N . PRO A 1 275 ? -35.190 2.340 29.500 1.00 95.19 275 PRO A N 1
ATOM 2173 C CA . PRO A 1 275 ? -35.706 3.708 29.514 1.00 95.19 275 PRO A CA 1
ATOM 2174 C C . PRO A 1 275 ? -34.588 4.734 29.292 1.00 95.19 275 PRO A C 1
ATOM 2176 O O . PRO A 1 275 ? -33.409 4.448 29.498 1.00 95.19 275 PRO A O 1
ATOM 2179 N N . LEU A 1 276 ? -34.972 5.940 28.870 1.00 94.62 276 LEU A N 1
ATOM 2180 C CA . LEU A 1 276 ? -34.040 7.050 28.685 1.00 94.62 276 LEU A CA 1
ATOM 2181 C C . LEU A 1 276 ? -33.371 7.405 30.022 1.00 94.62 276 LEU A C 1
ATOM 2183 O O . LEU A 1 276 ? -34.056 7.565 31.030 1.00 94.62 276 LEU A O 1
ATOM 2187 N N . GLN A 1 277 ? -32.048 7.550 30.007 1.00 92.56 277 GLN A N 1
ATOM 2188 C CA . GLN A 1 277 ? -31.256 8.014 31.145 1.00 92.56 277 GLN A CA 1
ATOM 2189 C C . GLN A 1 277 ? -30.607 9.359 30.810 1.00 92.56 277 GLN A C 1
ATOM 2191 O O . GLN A 1 277 ? -30.245 9.606 29.658 1.00 92.56 277 GLN A O 1
ATOM 2196 N N . PHE A 1 278 ? -30.466 10.214 31.820 1.00 89.56 278 PHE A N 1
ATOM 2197 C CA . PHE A 1 278 ? -29.760 11.488 31.731 1.00 89.56 278 PHE A CA 1
ATOM 2198 C C . PHE A 1 278 ? -28.445 11.344 32.492 1.00 89.56 278 PHE A C 1
ATOM 2200 O O . PHE A 1 278 ? -28.469 10.910 33.638 1.00 89.56 278 PHE A O 1
ATOM 2207 N N . LEU A 1 279 ? -27.330 11.667 31.837 1.00 91.19 279 LEU A N 1
ATOM 2208 C CA . LEU A 1 279 ? -25.997 11.659 32.439 1.00 91.19 279 LEU A CA 1
ATOM 2209 C C . LEU A 1 279 ? -25.573 13.103 32.718 1.00 91.19 279 LEU A C 1
ATOM 2211 O O . LEU A 1 279 ? -25.535 13.919 31.792 1.00 91.19 279 LEU A O 1
ATOM 2215 N N . GLU A 1 280 ? -25.247 13.412 33.970 1.00 91.06 280 GLU A N 1
ATOM 2216 C CA . GLU A 1 280 ? -24.690 14.703 34.376 1.00 91.06 280 GLU A CA 1
ATOM 2217 C C . GLU A 1 280 ? -23.170 14.577 34.500 1.00 91.06 280 GLU A C 1
ATOM 2219 O O . GLU A 1 280 ? -22.644 13.794 35.294 1.00 91.06 280 GLU A O 1
ATOM 2224 N N . THR A 1 281 ? -22.442 15.354 33.694 1.00 91.62 281 THR A N 1
ATOM 2225 C CA . THR A 1 281 ? -20.988 15.469 33.850 1.00 91.62 281 THR A CA 1
ATOM 2226 C C . THR A 1 281 ? -20.715 16.540 34.894 1.00 91.62 281 THR A C 1
ATOM 2228 O O . THR A 1 281 ? -20.947 17.725 34.657 1.00 91.62 281 THR A O 1
ATOM 2231 N N . SER A 1 282 ? -20.259 16.112 36.065 1.00 89.25 282 SER A N 1
ATOM 2232 C CA . SER A 1 282 ? -19.905 16.998 37.169 1.00 89.25 282 SER A CA 1
ATOM 2233 C C . SER A 1 282 ? -18.653 17.818 36.831 1.00 89.25 282 SER A C 1
ATOM 2235 O O . SER A 1 282 ? -17.870 17.466 35.947 1.00 89.25 282 SER A O 1
ATOM 2237 N N . GLN A 1 283 ? -18.439 18.928 37.545 1.00 85.62 283 GLN A N 1
ATOM 2238 C CA . GLN A 1 283 ? -17.287 19.819 37.320 1.00 85.62 283 GLN A CA 1
ATOM 2239 C C . GLN A 1 283 ? -15.928 19.141 37.571 1.00 85.62 283 GLN A C 1
ATOM 2241 O O . GLN A 1 283 ? -14.908 19.599 37.065 1.00 85.62 283 GLN A O 1
ATOM 2246 N N . ASP A 1 284 ? -15.914 18.041 38.324 1.00 85.69 284 ASP A N 1
ATOM 2247 C CA . ASP A 1 284 ? -14.746 17.191 38.572 1.00 85.69 284 ASP A CA 1
ATOM 2248 C C . ASP A 1 284 ? -14.486 16.164 37.448 1.00 85.69 284 ASP A C 1
ATOM 2250 O O . ASP A 1 284 ? -13.534 15.389 37.526 1.00 85.69 284 ASP A O 1
ATOM 2254 N N . GLY A 1 285 ? -15.314 16.152 36.396 1.00 82.56 285 GLY A N 1
ATOM 2255 C CA . GLY A 1 285 ? -15.227 15.218 35.271 1.00 82.56 285 GLY A CA 1
ATOM 2256 C C . GLY A 1 285 ? -15.844 13.845 35.546 1.00 82.56 285 GLY A C 1
ATOM 2257 O O . GLY A 1 285 ? -15.796 12.976 34.672 1.00 82.56 285 GLY A O 1
ATOM 2258 N N . SER A 1 286 ? -16.433 13.630 36.727 1.00 84.19 286 SER A N 1
ATOM 2259 C CA . SER A 1 286 ? -17.199 12.417 37.000 1.00 84.19 286 SER A CA 1
ATOM 2260 C C . SER A 1 286 ? -18.538 12.457 36.262 1.00 84.19 286 SER A C 1
ATOM 2262 O O . SER A 1 286 ? -19.154 13.512 36.112 1.00 84.19 286 SER A O 1
ATOM 2264 N N . VAL A 1 287 ? -18.985 11.304 35.763 1.00 77.19 287 VAL A N 1
ATOM 2265 C CA . VAL A 1 287 ? -20.271 11.183 35.071 1.00 77.19 287 VAL A CA 1
ATOM 2266 C C . VAL A 1 287 ? -21.229 10.431 35.991 1.00 77.19 287 VAL A C 1
ATOM 2268 O O . VAL A 1 287 ? -20.921 9.305 36.393 1.00 77.19 287 VAL A O 1
ATOM 2271 N N . ARG A 1 288 ? -22.337 11.077 36.369 1.00 62.59 288 ARG A N 1
ATOM 2272 C CA . ARG A 1 288 ? -23.404 10.521 37.216 1.00 62.59 288 ARG A CA 1
ATOM 2273 C C . ARG A 1 288 ? -24.667 10.265 36.414 1.00 62.59 288 ARG A C 1
ATOM 2275 O O . ARG A 1 288 ? -24.957 11.083 35.514 1.00 62.59 288 ARG A O 1
#

pLDDT: mean 87.56, std 12.12, range [44.53, 98.44]

Sequence (288 aa):
DATSTTSAYIRFGRTTGTPCGLAKKILGQTAGWTGAPSDFRESLVKKGHQIDSLSDKWFINHCRWINWKLLSIERRFCRFLANRYFNYDRVSSLLESRFIKEIKEGKRSTLRKVLNRDVSSKKMMILCIAQVFCKRVSNDSGQIIAPSFTLELTDGWYSILARPDQFLSSKIEEGLLCEGRKLLISHADLCGGEDGVDPLDSDYEPGPGNNVPCLCIYGNGTRIAHWRSKLGFILTKHEESKEMTNSLKVERIKDIVPGGGNVPRIVLSIRERSPLQFLETSQDGSVR

Radius of gyration: 22.94 Å; chains: 1; bounding box: 69×46×68 Å

Secondary structure (DSSP, 8-state):
---TTGGGGEEEETTT--EEEEGGG-TT--TTEE-SHHHHHHHHHHTT---TT--HHHHHHHHHHHHHHHHHHHHHTHHHHTTTSS-HHHHHHHHHHHHIIIIIS----HHHHHHTTSS-TTS-EEEEEEEEEEEEEEPTTS-EEEEEEEEEEE-SS-EEEEEE-HHHHHHHHTTSS-TT-EEEE-SPEEES-TT---TTSGGGS--TT----EEEE-TTTEEEEPTTPPSEE-----GGGTTTSSSPEE--GGGPPTTS---SEE-------PPP----B-TTS-B-